Protein AF-A0A2V5VMW5-F1 (afdb_monomer_lite)

Radius of gyration: 21.99 Å; chains: 1; bounding box: 52×42×67 Å

Sequence (278 aa):
MKETPGQSALAIDKSAAALGLDEFSLLSRIQAGEIKVARATSGEMVIPESELERLAGGPVSAQSVEGGAILPDECLGIERRHGGLKQNGELVLPYKVSGCRLSEGEINGYRAASSAIAGQLESIKDFKRQLTRSDQVPESCDFEINTPEIGRWEVRSALLNLNHGEILLCQRGNAFAVIERFDEDSPYAQANGNAQILLQGNDAYQLTAEFKANAGLTLEFMASNLTAKAQKIVWEQFPEHRFGRIVETISERCGQAVANEEMISQKVTHSIGRSIGV

Structure (mmCIF, N/CA/C/O backbone):
data_AF-A0A2V5VMW5-F1
#
_entry.id   AF-A0A2V5VMW5-F1
#
loop_
_atom_site.group_PDB
_atom_site.id
_atom_site.type_symbol
_atom_site.label_atom_id
_atom_site.label_alt_id
_atom_site.label_comp_id
_atom_site.label_asym_id
_atom_site.label_entity_id
_atom_site.label_seq_id
_atom_site.pdbx_PDB_ins_code
_atom_site.Cartn_x
_atom_site.Cartn_y
_atom_site.Cartn_z
_atom_site.occupancy
_atom_site.B_iso_or_equiv
_atom_site.auth_seq_id
_atom_site.auth_comp_id
_atom_site.auth_asym_id
_atom_site.auth_atom_id
_atom_site.pdbx_PDB_model_num
ATOM 1 N N . MET A 1 1 ? -17.039 13.589 -6.649 1.00 37.62 1 MET A N 1
ATOM 2 C CA . MET A 1 1 ? -18.190 13.011 -7.378 1.00 37.62 1 MET A CA 1
ATOM 3 C C . MET A 1 1 ? -18.975 12.159 -6.398 1.00 37.62 1 MET A C 1
ATOM 5 O O . MET A 1 1 ? -18.347 11.392 -5.685 1.00 37.62 1 MET A O 1
ATOM 9 N N . LYS A 1 2 ? -20.294 12.369 -6.289 1.00 35.19 2 LYS A N 1
ATOM 10 C CA . LYS A 1 2 ? -21.196 11.526 -5.486 1.00 35.19 2 LYS A CA 1
ATOM 11 C C . LYS A 1 2 ? -21.386 10.183 -6.197 1.00 35.19 2 LYS A C 1
ATOM 13 O O . LYS A 1 2 ? -21.434 10.174 -7.425 1.00 35.19 2 LYS A O 1
ATOM 18 N N . GLU A 1 3 ? -21.484 9.099 -5.429 1.00 35.59 3 GLU A N 1
ATOM 19 C CA . GLU A 1 3 ? -21.850 7.769 -5.926 1.00 35.59 3 GLU A CA 1
ATOM 20 C C . GLU A 1 3 ? -23.101 7.863 -6.806 1.00 35.59 3 GLU A C 1
ATOM 22 O O . GLU A 1 3 ? -24.108 8.468 -6.427 1.00 35.59 3 GLU A O 1
ATOM 27 N N . THR A 1 4 ? -23.008 7.300 -8.009 1.00 38.66 4 THR A N 1
ATOM 28 C CA . THR A 1 4 ? -24.153 7.164 -8.911 1.00 38.66 4 THR A CA 1
ATOM 29 C C . THR A 1 4 ? -24.727 5.771 -8.654 1.00 38.66 4 THR A C 1
ATOM 31 O O . THR A 1 4 ? -23.959 4.807 -8.687 1.00 38.66 4 THR A O 1
ATOM 34 N N . PRO A 1 5 ? -26.029 5.624 -8.358 1.00 36.25 5 PRO A N 1
ATOM 35 C CA . PRO A 1 5 ? -26.611 4.323 -8.055 1.00 36.25 5 PRO A CA 1
ATOM 36 C C . PRO A 1 5 ? -26.554 3.447 -9.313 1.00 36.25 5 PRO A C 1
ATOM 38 O O . PRO A 1 5 ? -27.253 3.720 -10.285 1.00 36.25 5 PRO A O 1
ATOM 41 N N . GLY A 1 6 ? -25.676 2.440 -9.313 1.00 45.09 6 GLY A N 1
ATOM 42 C CA . GLY A 1 6 ? -25.527 1.480 -10.414 1.00 45.09 6 GLY A CA 1
ATOM 43 C C . GLY A 1 6 ? -24.092 1.115 -10.809 1.00 45.09 6 GLY A C 1
ATOM 44 O O . GLY A 1 6 ? -23.927 0.172 -11.571 1.00 45.09 6 GLY A O 1
ATOM 45 N N . GLN A 1 7 ? -23.062 1.805 -10.305 1.00 55.00 7 GLN A N 1
ATOM 46 C CA . GLN A 1 7 ? -21.669 1.374 -10.486 1.00 55.00 7 GLN A CA 1
ATOM 47 C C . GLN A 1 7 ? -21.189 0.628 -9.242 1.00 55.00 7 GLN A C 1
ATOM 49 O O . GLN A 1 7 ? -20.939 1.232 -8.200 1.00 55.00 7 GLN A O 1
ATOM 54 N N . SER A 1 8 ? -21.081 -0.692 -9.360 1.00 82.62 8 SER A N 1
ATOM 55 C CA . SER A 1 8 ? -20.298 -1.538 -8.461 1.00 82.62 8 SER A CA 1
ATOM 56 C C . SER A 1 8 ? -18.876 -0.982 -8.367 1.00 82.62 8 SER A C 1
ATOM 58 O O . SER A 1 8 ? -18.227 -0.690 -9.372 1.00 82.62 8 SER A O 1
ATOM 60 N N . ALA A 1 9 ? -18.401 -0.785 -7.142 1.00 88.56 9 ALA A N 1
ATOM 61 C CA . ALA A 1 9 ? -17.040 -0.360 -6.857 1.00 88.56 9 ALA A CA 1
ATOM 62 C C . ALA A 1 9 ? -16.469 -1.251 -5.755 1.00 88.56 9 ALA A C 1
ATOM 64 O O . ALA A 1 9 ? -17.186 -1.650 -4.833 1.00 88.56 9 ALA A O 1
ATOM 65 N N . LEU A 1 10 ? -15.183 -1.573 -5.856 1.00 91.12 10 LEU A N 1
ATOM 66 C CA . LEU A 1 10 ? -14.490 -2.433 -4.903 1.00 91.12 10 LEU A CA 1
ATOM 67 C C . LEU A 1 10 ? -13.505 -1.618 -4.073 1.00 91.12 10 LEU A C 1
ATOM 69 O O . LEU A 1 10 ? -12.871 -0.695 -4.576 1.00 91.12 10 LEU A O 1
ATOM 73 N N . ALA A 1 11 ? -13.356 -1.983 -2.801 1.00 92.56 11 ALA A N 1
ATOM 74 C CA . ALA A 1 11 ? -12.292 -1.453 -1.956 1.00 92.56 11 ALA A CA 1
ATOM 75 C C . ALA A 1 11 ? -10.906 -1.825 -2.515 1.00 92.56 11 ALA A C 1
ATOM 77 O O . ALA A 1 11 ? -10.775 -2.743 -3.333 1.00 92.56 11 ALA A O 1
ATOM 78 N N . ILE A 1 12 ? -9.880 -1.084 -2.096 1.00 93.62 12 ILE A N 1
ATOM 79 C CA . ILE A 1 12 ? -8.505 -1.230 -2.601 1.00 93.62 12 ILE A CA 1
ATOM 80 C C . ILE A 1 12 ? -7.960 -2.648 -2.412 1.00 93.62 12 ILE A C 1
ATOM 82 O O . ILE A 1 12 ? -7.388 -3.188 -3.348 1.00 93.62 12 ILE A O 1
ATOM 86 N N . ASP A 1 13 ? -8.191 -3.271 -1.259 1.00 91.38 13 ASP A N 1
ATOM 87 C CA . ASP A 1 13 ? -7.741 -4.637 -0.960 1.00 91.38 13 ASP A CA 1
ATOM 88 C C . ASP A 1 13 ? -8.330 -5.668 -1.930 1.00 91.38 13 ASP A C 1
ATOM 90 O O . ASP A 1 13 ? -7.615 -6.476 -2.520 1.00 91.38 13 ASP A O 1
ATOM 94 N N . LYS A 1 14 ? -9.641 -5.589 -2.169 1.00 92.31 14 LYS A N 1
ATOM 95 C CA . LYS A 1 14 ? -10.338 -6.453 -3.129 1.00 92.31 14 LYS A CA 1
ATOM 96 C C . LYS A 1 14 ? -9.901 -6.181 -4.562 1.00 92.31 14 LYS A C 1
ATOM 98 O O . LYS A 1 14 ? -9.785 -7.113 -5.347 1.00 92.31 14 LYS A O 1
ATOM 103 N N . SER A 1 15 ? -9.671 -4.915 -4.893 1.00 94.06 15 SER A N 1
ATOM 104 C CA . SER A 1 15 ? -9.209 -4.497 -6.216 1.00 94.06 15 SER A CA 1
ATOM 105 C C . SER A 1 15 ? -7.799 -5.011 -6.503 1.00 94.06 15 SER A C 1
ATOM 107 O O . SER A 1 15 ? -7.559 -5.561 -7.571 1.00 94.06 15 SER A O 1
ATOM 109 N N . ALA A 1 16 ? -6.889 -4.879 -5.537 1.00 93.69 16 ALA A N 1
ATOM 110 C CA . ALA A 1 16 ? -5.518 -5.366 -5.623 1.00 93.69 16 ALA A CA 1
ATOM 111 C C . ALA A 1 16 ? -5.498 -6.890 -5.801 1.00 93.69 16 ALA A C 1
ATOM 113 O O . ALA A 1 16 ? -4.929 -7.385 -6.772 1.00 93.69 16 ALA A O 1
ATOM 114 N N . ALA A 1 17 ? -6.240 -7.617 -4.957 1.00 92.62 17 ALA A N 1
ATOM 115 C CA . ALA A 1 17 ? -6.376 -9.067 -5.066 1.00 92.62 17 ALA A CA 1
ATOM 116 C C . ALA A 1 17 ? -6.946 -9.506 -6.425 1.00 92.62 17 ALA A C 1
ATOM 118 O O . ALA A 1 17 ? -6.450 -10.450 -7.032 1.00 92.62 17 ALA A O 1
ATOM 119 N N . ALA A 1 18 ? -7.967 -8.810 -6.929 1.00 92.62 18 ALA A N 1
ATOM 120 C CA . ALA A 1 18 ? -8.601 -9.165 -8.193 1.00 92.62 18 ALA A CA 1
ATOM 121 C C . ALA A 1 18 ? -7.732 -8.848 -9.425 1.00 92.62 18 ALA A C 1
ATOM 123 O O . ALA A 1 18 ? -7.897 -9.479 -10.465 1.00 92.62 18 ALA A O 1
ATOM 124 N N . LEU A 1 19 ? -6.797 -7.901 -9.304 1.00 93.62 19 LEU A N 1
ATOM 125 C CA . LEU A 1 19 ? -5.804 -7.583 -10.331 1.00 93.62 19 LEU A CA 1
ATOM 126 C C . LEU A 1 19 ? -4.521 -8.418 -10.209 1.00 93.62 19 LEU A C 1
ATOM 128 O O . LEU A 1 19 ? -3.706 -8.388 -11.128 1.00 93.62 19 LEU A O 1
ATOM 132 N N . GLY A 1 20 ? -4.341 -9.153 -9.105 1.00 93.12 20 GLY A N 1
ATOM 133 C CA . GLY A 1 20 ? -3.082 -9.824 -8.773 1.00 93.12 20 GLY A CA 1
ATOM 134 C C . GLY A 1 20 ? -1.937 -8.835 -8.527 1.00 93.12 20 GLY A C 1
ATOM 135 O O . GLY A 1 20 ? -0.800 -9.108 -8.891 1.00 93.12 20 GLY A O 1
ATOM 136 N N . LEU A 1 21 ? -2.251 -7.672 -7.951 1.00 94.12 21 LEU A N 1
ATOM 137 C CA . LEU A 1 21 ? -1.292 -6.629 -7.591 1.00 94.12 21 LEU A CA 1
ATOM 138 C C . LEU A 1 21 ? -1.189 -6.486 -6.073 1.00 94.12 21 LEU A C 1
ATOM 140 O O . LEU A 1 21 ? -2.117 -6.820 -5.336 1.00 94.12 21 LEU A O 1
ATOM 144 N N . ASP A 1 22 ? -0.082 -5.913 -5.606 1.00 94.44 22 ASP A N 1
ATOM 145 C CA . ASP A 1 22 ? 0.013 -5.435 -4.229 1.00 94.44 22 ASP A CA 1
ATOM 146 C C . ASP A 1 22 ? -0.751 -4.106 -4.057 1.00 94.44 22 ASP A C 1
ATOM 148 O O . ASP A 1 22 ? -0.837 -3.283 -4.977 1.00 94.44 22 ASP A O 1
ATOM 152 N N . GLU A 1 23 ? -1.310 -3.864 -2.868 1.00 94.75 23 GLU A N 1
ATOM 153 C CA . GLU A 1 23 ? -2.008 -2.608 -2.568 1.00 94.75 23 GLU A CA 1
ATOM 154 C C . GLU A 1 23 ? -1.092 -1.389 -2.726 1.00 94.75 23 GLU A C 1
ATOM 156 O O . GLU A 1 23 ? -1.564 -0.325 -3.137 1.00 94.75 23 GLU A O 1
ATOM 161 N N . PHE A 1 24 ? 0.209 -1.540 -2.448 1.00 96.00 24 PHE A N 1
ATOM 162 C CA . PHE A 1 24 ? 1.204 -0.497 -2.682 1.00 96.00 24 PHE A CA 1
ATOM 163 C C . PHE A 1 24 ? 1.238 -0.084 -4.159 1.00 96.00 24 PHE A C 1
ATOM 165 O O . PHE A 1 24 ? 1.123 1.101 -4.474 1.00 96.00 24 PHE A O 1
ATOM 172 N N . SER A 1 25 ? 1.333 -1.060 -5.065 1.00 95.75 25 SER A N 1
ATOM 173 C CA . SER A 1 25 ? 1.367 -0.864 -6.519 1.00 95.75 25 SER A CA 1
ATOM 174 C C . SER A 1 25 ? 0.104 -0.203 -7.048 1.00 95.75 25 SER A C 1
ATOM 176 O O . SER A 1 25 ? 0.150 0.641 -7.946 1.00 95.75 25 SER A O 1
ATOM 178 N N . LEU A 1 26 ? -1.043 -0.597 -6.501 1.00 95.56 26 LEU A N 1
ATOM 179 C CA . LEU A 1 26 ? -2.322 -0.034 -6.896 1.00 95.56 26 LEU A CA 1
ATOM 180 C C . LEU A 1 26 ? -2.435 1.428 -6.442 1.00 95.56 26 LEU A C 1
ATOM 182 O O . LEU A 1 26 ? -2.829 2.301 -7.216 1.00 95.56 26 LEU A O 1
ATOM 186 N N . LEU A 1 27 ? -2.049 1.716 -5.198 1.00 95.19 27 LEU A N 1
ATOM 187 C CA . LEU A 1 27 ? -2.137 3.056 -4.622 1.00 95.19 27 LEU A CA 1
ATOM 188 C C . LEU A 1 27 ? -1.106 4.033 -5.187 1.00 95.19 27 LEU A C 1
ATOM 190 O O . LEU A 1 27 ? -1.444 5.205 -5.355 1.00 95.19 27 LEU A O 1
ATOM 194 N N . SER A 1 28 ? 0.097 3.577 -5.539 1.00 95.38 28 SER A N 1
ATOM 195 C CA . SER A 1 28 ? 1.097 4.420 -6.206 1.00 95.38 28 SER A CA 1
ATOM 196 C C . SER A 1 28 ? 0.584 4.930 -7.560 1.00 95.38 28 SER A C 1
ATOM 198 O O . SER A 1 28 ? 0.676 6.122 -7.853 1.00 95.38 28 SER A O 1
ATOM 200 N N . ARG A 1 29 ? -0.081 4.069 -8.340 1.00 95.19 29 ARG A N 1
ATOM 201 C CA . ARG A 1 29 ? -0.716 4.429 -9.622 1.00 95.19 29 ARG A CA 1
ATOM 202 C C . ARG A 1 29 ? -1.915 5.355 -9.454 1.00 95.19 29 ARG A C 1
ATOM 204 O O . ARG A 1 29 ? -2.122 6.262 -10.260 1.00 95.19 29 ARG A O 1
ATOM 211 N N . ILE A 1 30 ? -2.690 5.183 -8.383 1.00 95.06 30 ILE A N 1
ATOM 212 C CA . ILE A 1 30 ? -3.766 6.121 -8.026 1.00 95.06 30 ILE A CA 1
ATOM 213 C C . ILE A 1 30 ? -3.187 7.510 -7.728 1.00 95.06 30 ILE A C 1
ATOM 215 O O . ILE A 1 30 ? -3.719 8.509 -8.212 1.00 95.06 30 ILE A O 1
ATOM 219 N N . GLN A 1 31 ? -2.087 7.593 -6.972 1.00 92.38 31 GLN A N 1
ATOM 220 C CA . GLN A 1 31 ? -1.417 8.865 -6.677 1.00 92.38 31 GLN A CA 1
ATOM 221 C C . GLN A 1 31 ? -0.820 9.521 -7.924 1.00 92.38 31 GLN A C 1
ATOM 223 O O . GLN A 1 31 ? -0.893 10.742 -8.056 1.00 92.38 31 GLN A O 1
ATOM 228 N N . ALA A 1 32 ? -0.288 8.721 -8.850 1.00 91.00 32 ALA A N 1
ATOM 229 C CA . ALA A 1 32 ? 0.193 9.187 -10.149 1.00 91.00 32 ALA A CA 1
ATOM 230 C C . ALA A 1 32 ? -0.943 9.641 -11.093 1.00 91.00 32 ALA A C 1
ATOM 232 O O . ALA A 1 32 ? -0.683 10.250 -12.130 1.00 91.00 32 ALA A O 1
ATOM 233 N N . GLY A 1 33 ? -2.209 9.386 -10.737 1.00 92.50 33 GLY A N 1
ATOM 234 C CA . GLY A 1 33 ? -3.378 9.749 -11.540 1.00 92.50 33 GLY A CA 1
ATOM 235 C C . GLY A 1 33 ? -3.671 8.786 -12.695 1.00 92.50 33 GLY A C 1
ATOM 236 O O . GLY A 1 33 ? -4.473 9.112 -13.568 1.00 92.50 33 GLY A O 1
ATOM 237 N N . GLU A 1 34 ? -3.052 7.603 -12.701 1.00 93.00 34 GLU A N 1
ATOM 238 C CA . GLU A 1 34 ? -3.214 6.581 -13.746 1.00 93.00 34 GLU A CA 1
ATOM 239 C C . GLU A 1 34 ? -4.523 5.792 -13.608 1.00 93.00 34 GLU A C 1
ATOM 241 O O . GLU A 1 34 ? -5.029 5.229 -14.583 1.00 93.00 34 GLU A O 1
ATOM 246 N N . ILE A 1 35 ? -5.073 5.746 -12.392 1.00 94.38 35 ILE A N 1
ATOM 247 C CA . ILE A 1 35 ? -6.261 4.963 -12.051 1.00 94.38 35 ILE A CA 1
ATOM 248 C C . ILE A 1 35 ? -7.342 5.881 -11.498 1.00 94.38 35 ILE A C 1
ATOM 250 O O . ILE A 1 35 ? -7.129 6.642 -10.549 1.00 94.38 35 ILE A O 1
ATOM 254 N N . LYS A 1 36 ? -8.541 5.784 -12.076 1.00 92.75 36 LYS A N 1
ATOM 255 C CA . LYS A 1 36 ? -9.709 6.523 -11.593 1.00 92.75 36 LYS A CA 1
ATOM 256 C C . LYS A 1 36 ? -10.271 5.870 -10.339 1.00 92.75 36 LYS A C 1
ATOM 258 O O . LYS A 1 36 ? -10.634 4.698 -10.341 1.00 92.75 36 LYS A O 1
ATOM 263 N N . VAL A 1 37 ? -10.434 6.670 -9.291 1.00 93.19 37 VAL A N 1
ATOM 264 C CA . VAL A 1 37 ? -10.994 6.218 -8.014 1.00 93.19 37 VAL A CA 1
ATOM 265 C C . VAL A 1 37 ? -12.153 7.088 -7.564 1.00 93.19 37 VAL A C 1
ATOM 267 O O . VAL A 1 37 ? -12.266 8.263 -7.923 1.00 93.19 37 VAL A O 1
ATOM 270 N N . ALA A 1 38 ? -13.004 6.506 -6.730 1.00 91.19 38 ALA A N 1
ATOM 271 C CA . ALA A 1 38 ? -13.991 7.219 -5.943 1.00 91.19 38 ALA A CA 1
ATOM 272 C C . ALA A 1 38 ? -13.671 7.069 -4.449 1.00 91.19 38 ALA A C 1
ATOM 274 O O . ALA A 1 38 ? -12.819 6.280 -4.038 1.00 91.19 38 ALA A O 1
ATOM 275 N N . ARG A 1 39 ? -14.359 7.859 -3.626 1.00 88.50 39 ARG A N 1
ATOM 276 C CA . ARG A 1 39 ? -14.363 7.680 -2.175 1.00 88.50 39 ARG A CA 1
ATOM 277 C C . ARG A 1 39 ? -15.758 7.277 -1.745 1.00 88.50 39 ARG A C 1
ATOM 279 O O . ARG A 1 39 ? -16.718 7.966 -2.096 1.00 88.50 39 ARG A O 1
ATOM 286 N N . ALA A 1 40 ? -15.835 6.198 -0.979 1.00 85.81 40 ALA A N 1
ATOM 287 C CA . ALA A 1 40 ? -17.038 5.831 -0.257 1.00 85.81 40 ALA A CA 1
ATOM 288 C C . ALA A 1 40 ? -17.384 6.920 0.773 1.00 85.81 40 ALA A C 1
ATOM 290 O O . ALA A 1 40 ? -16.561 7.773 1.122 1.00 85.81 40 ALA A O 1
ATOM 291 N N . THR A 1 41 ? -18.600 6.871 1.309 1.00 79.69 41 THR A N 1
ATOM 292 C CA . THR A 1 41 ? -19.062 7.788 2.368 1.00 79.69 41 THR A CA 1
ATOM 293 C C . THR A 1 41 ? -18.197 7.739 3.630 1.00 79.69 41 THR A C 1
ATOM 295 O O . THR A 1 41 ? -18.061 8.753 4.310 1.00 79.69 41 THR A O 1
ATOM 298 N N . SER A 1 42 ? -17.558 6.601 3.907 1.00 76.62 42 SER A N 1
ATOM 299 C CA . SER A 1 42 ? -16.582 6.426 4.988 1.00 76.62 42 SER A CA 1
ATOM 300 C C . SER A 1 42 ? -15.228 7.098 4.736 1.00 76.62 42 SER A C 1
ATOM 302 O O . SER A 1 42 ? -14.397 7.153 5.637 1.00 76.62 42 SER A O 1
ATOM 304 N N . GLY A 1 43 ? -14.972 7.575 3.515 1.00 83.69 43 GLY A N 1
ATOM 305 C CA . GLY A 1 43 ? -13.672 8.078 3.070 1.00 83.69 43 GLY A CA 1
ATOM 306 C C . GLY A 1 43 ? -12.742 7.005 2.493 1.00 83.69 43 GLY A C 1
ATOM 307 O O . GLY A 1 43 ? -11.723 7.371 1.896 1.00 83.69 43 GLY A O 1
ATOM 308 N N . GLU A 1 44 ? -13.099 5.721 2.627 1.00 89.44 44 GLU A N 1
ATOM 309 C CA . GLU A 1 44 ? -12.380 4.585 2.035 1.00 89.44 44 GLU A CA 1
ATOM 310 C C . GLU A 1 44 ? -12.343 4.735 0.512 1.00 89.44 44 GLU A C 1
ATOM 312 O O . GLU A 1 44 ? -13.343 5.101 -0.116 1.00 89.44 44 GLU A O 1
ATOM 317 N N . MET A 1 45 ? -11.182 4.491 -0.091 1.00 91.56 45 MET A N 1
ATOM 318 C CA . MET A 1 45 ? -11.061 4.524 -1.542 1.00 91.56 45 MET A CA 1
ATOM 319 C C . MET A 1 45 ? -11.626 3.263 -2.168 1.00 91.56 45 MET A C 1
ATOM 321 O O . MET A 1 45 ? -11.402 2.148 -1.694 1.00 91.56 45 MET A O 1
ATOM 325 N N . VAL A 1 46 ? -12.333 3.469 -3.271 1.00 94.12 46 VAL A N 1
ATOM 326 C CA . VAL A 1 46 ? -12.925 2.397 -4.057 1.00 94.12 46 VAL A CA 1
ATOM 327 C C . VAL A 1 46 ? -12.637 2.616 -5.535 1.00 94.12 46 VAL A C 1
ATOM 329 O O . VAL A 1 46 ? -12.589 3.755 -6.013 1.00 94.12 46 VAL A O 1
ATOM 332 N N . ILE A 1 47 ? -12.451 1.523 -6.263 1.00 94.38 47 ILE A N 1
ATOM 333 C CA . ILE A 1 47 ? -12.230 1.526 -7.706 1.00 94.38 47 ILE A CA 1
ATOM 334 C C . ILE A 1 47 ? -13.517 1.050 -8.382 1.00 94.38 47 ILE A C 1
ATOM 336 O O . ILE A 1 47 ? -14.017 -0.022 -8.029 1.00 94.38 47 ILE A O 1
ATOM 340 N N . PRO A 1 48 ? -14.089 1.830 -9.318 1.00 93.19 48 PRO A N 1
ATOM 341 C CA . PRO A 1 48 ? -15.232 1.382 -10.106 1.00 93.19 48 PRO A CA 1
ATOM 342 C C . PRO A 1 48 ? -14.902 0.099 -10.875 1.00 93.19 48 PRO A C 1
ATOM 344 O O . PRO A 1 48 ? -13.822 -0.009 -11.451 1.00 93.19 48 PRO A O 1
ATOM 347 N N . GLU A 1 49 ? -15.842 -0.840 -10.952 1.00 91.50 49 GLU A N 1
ATOM 348 C CA . GLU A 1 49 ? -15.637 -2.126 -11.635 1.00 91.50 49 GLU A CA 1
ATOM 349 C C . GLU A 1 49 ? -15.214 -1.941 -13.097 1.00 91.50 49 GLU A C 1
ATOM 351 O O . GLU A 1 49 ? -14.253 -2.559 -13.532 1.00 91.50 49 GLU A O 1
ATOM 356 N N . SER A 1 50 ? -15.801 -0.980 -13.817 1.00 91.44 50 SER A N 1
ATOM 357 C CA . SER A 1 50 ? -15.395 -0.660 -15.194 1.00 91.44 50 SER A CA 1
ATOM 358 C C . SER A 1 50 ? -13.923 -0.246 -15.327 1.00 91.44 50 SER A C 1
ATOM 360 O O . SER A 1 50 ? -13.310 -0.437 -16.372 1.00 91.44 50 SER A O 1
ATOM 362 N N . GLU A 1 51 ? -13.360 0.383 -14.290 1.00 94.69 51 GLU A N 1
ATOM 363 C CA . GLU A 1 51 ? -11.939 0.738 -14.270 1.00 94.69 51 GLU A CA 1
ATOM 364 C C . GLU A 1 51 ? -11.077 -0.495 -13.967 1.00 94.69 51 GLU A C 1
ATOM 366 O O . GLU A 1 51 ? -10.017 -0.648 -14.565 1.00 94.69 51 GLU A O 1
ATOM 371 N N . LEU A 1 52 ? -11.546 -1.411 -13.114 1.00 93.19 52 LEU A N 1
ATOM 372 C CA . LEU A 1 52 ? -10.872 -2.691 -12.873 1.00 93.19 52 LEU A CA 1
ATOM 373 C C . LEU A 1 52 ? -10.859 -3.573 -14.118 1.00 93.19 52 LEU A C 1
ATOM 375 O O . LEU A 1 52 ? -9.814 -4.112 -14.462 1.00 93.19 52 LEU A O 1
ATOM 379 N N . GLU A 1 53 ? -11.980 -3.665 -14.830 1.00 93.50 53 GLU A N 1
ATOM 380 C CA . GLU A 1 53 ? -12.072 -4.418 -16.082 1.00 93.50 53 GLU A CA 1
ATOM 381 C C . GLU A 1 53 ? -11.136 -3.853 -17.151 1.00 93.50 53 GLU A C 1
ATOM 383 O O . GLU A 1 53 ? -10.482 -4.602 -17.878 1.00 93.50 53 GLU A O 1
ATOM 388 N N . ARG A 1 54 ? -11.011 -2.520 -17.211 1.00 94.94 54 ARG A N 1
ATOM 389 C CA . ARG A 1 54 ? -10.041 -1.850 -18.081 1.00 94.94 54 ARG A CA 1
ATOM 390 C C . ARG A 1 54 ? -8.606 -2.249 -17.734 1.00 94.94 54 ARG A C 1
ATOM 392 O O . ARG A 1 54 ? -7.812 -2.452 -18.645 1.00 94.94 54 ARG A O 1
ATOM 399 N N . LEU A 1 55 ? -8.270 -2.319 -16.445 1.00 94.25 55 LEU A N 1
ATOM 400 C CA . LEU A 1 55 ? -6.926 -2.670 -15.977 1.00 94.25 55 LEU A CA 1
ATOM 401 C C . LEU A 1 55 ? -6.615 -4.161 -16.163 1.00 94.25 55 LEU A C 1
ATOM 403 O O . LEU A 1 55 ? -5.482 -4.491 -16.488 1.00 94.25 55 LEU A O 1
ATOM 407 N N . ALA A 1 56 ? -7.600 -5.044 -15.994 1.00 93.06 56 ALA A N 1
ATOM 408 C CA . ALA A 1 56 ? -7.454 -6.492 -16.160 1.00 93.06 56 ALA A CA 1
ATOM 409 C C . ALA A 1 56 ? -7.600 -6.974 -17.615 1.00 93.06 56 ALA A C 1
ATOM 411 O O . ALA A 1 56 ? -7.410 -8.153 -17.895 1.00 93.06 56 ALA A O 1
ATOM 412 N N . GLY A 1 57 ? -8.004 -6.098 -18.542 1.00 91.19 57 GLY A N 1
ATOM 413 C CA . GLY A 1 57 ? -8.276 -6.471 -19.934 1.00 91.19 57 GLY A CA 1
ATOM 414 C C . GLY A 1 57 ? -9.522 -7.350 -20.125 1.00 91.19 57 GLY A C 1
ATOM 415 O O . GLY A 1 57 ? -9.677 -7.965 -21.181 1.00 91.19 57 GLY A O 1
ATOM 416 N N . GLY A 1 58 ? -10.418 -7.420 -19.137 1.00 89.38 58 GLY A N 1
ATOM 417 C CA . GLY A 1 58 ? -11.605 -8.276 -19.168 1.00 89.38 58 GLY A CA 1
ATOM 418 C C . GLY A 1 58 ? -12.418 -8.253 -17.867 1.00 89.38 58 GLY A C 1
ATOM 419 O O . GLY A 1 58 ? -12.063 -7.528 -16.940 1.00 89.38 58 GLY A O 1
ATOM 420 N N . PRO A 1 59 ? -13.515 -9.032 -17.784 1.00 85.38 59 PRO A N 1
ATOM 421 C CA . PRO A 1 59 ? -14.368 -9.097 -16.598 1.00 85.38 59 PRO A CA 1
ATOM 422 C C . PRO A 1 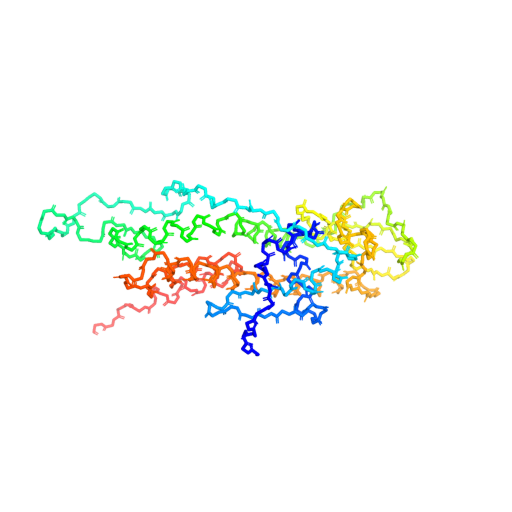59 ? -13.594 -9.586 -15.374 1.00 85.38 59 PRO A C 1
ATOM 424 O O . PRO A 1 59 ? -12.907 -10.608 -15.434 1.00 85.38 59 PRO A O 1
ATOM 427 N N . VAL A 1 60 ? -13.755 -8.896 -14.247 1.00 80.25 60 VAL A N 1
ATOM 428 C CA . VAL A 1 60 ? -13.039 -9.209 -13.007 1.00 80.25 60 VAL A CA 1
ATOM 429 C C . VAL A 1 60 ? -14.004 -9.825 -12.001 1.00 80.25 60 VAL A C 1
ATOM 431 O O . VAL A 1 60 ? -14.980 -9.204 -11.597 1.00 80.25 60 VAL A O 1
ATOM 434 N N . SER A 1 61 ? -13.733 -11.053 -11.556 1.00 67.94 61 SER A N 1
ATOM 435 C CA . SER A 1 61 ? -14.488 -11.653 -10.451 1.00 67.94 61 SER A CA 1
ATOM 436 C C . SER A 1 61 ? -13.862 -11.260 -9.119 1.00 67.94 61 SER A C 1
ATOM 438 O O . SER A 1 61 ? -12.777 -11.723 -8.772 1.00 67.94 61 SER A O 1
ATOM 440 N N . ALA A 1 62 ? -14.558 -10.427 -8.348 1.00 61.34 62 ALA A N 1
ATOM 441 C CA . ALA A 1 62 ? -14.157 -10.133 -6.980 1.00 61.34 62 ALA A CA 1
ATOM 442 C C . ALA A 1 62 ? -14.273 -11.403 -6.122 1.00 61.34 62 ALA A C 1
ATOM 444 O O . ALA A 1 62 ? -15.374 -11.919 -5.914 1.00 61.34 62 ALA A O 1
ATOM 445 N N . GLN A 1 63 ? -13.158 -11.899 -5.585 1.00 55.97 63 GLN A N 1
ATOM 446 C CA . GLN A 1 63 ? -13.222 -12.933 -4.557 1.00 55.97 63 GLN A CA 1
ATOM 447 C C . GLN A 1 63 ? -13.784 -12.331 -3.262 1.00 55.97 63 GLN A C 1
ATOM 449 O O . GLN A 1 63 ? -13.391 -11.244 -2.824 1.00 55.97 63 GLN A O 1
ATOM 454 N N . SER A 1 64 ? -14.729 -13.034 -2.635 1.00 46.53 64 SER A N 1
ATOM 455 C CA . SER A 1 64 ? -15.211 -12.673 -1.307 1.00 46.53 64 SER A CA 1
ATOM 456 C C . SER A 1 64 ? -14.124 -12.994 -0.287 1.00 46.53 64 SER A C 1
ATOM 458 O O . SER A 1 64 ? -13.988 -14.136 0.144 1.00 46.53 64 SER A O 1
ATOM 460 N N . VAL A 1 65 ? -13.348 -11.990 0.109 1.00 49.31 65 VAL A N 1
ATOM 461 C CA . VAL A 1 65 ? -12.519 -12.107 1.309 1.00 49.31 65 VAL A CA 1
ATOM 462 C C . VAL A 1 65 ? -13.478 -12.135 2.500 1.00 49.31 65 VAL A C 1
ATOM 464 O O . VAL A 1 65 ? -14.146 -11.135 2.784 1.00 49.31 65 VAL A O 1
ATOM 467 N N . GLU A 1 66 ? -13.624 -13.305 3.127 1.00 46.22 66 GLU A N 1
ATOM 468 C CA . GLU A 1 66 ? -14.374 -13.451 4.375 1.00 46.22 66 GLU A CA 1
ATOM 469 C C . GLU A 1 66 ? -13.811 -12.492 5.429 1.00 46.22 66 GLU A C 1
ATOM 471 O O . GLU A 1 66 ? -12.606 -12.231 5.479 1.00 46.22 66 GLU A O 1
ATOM 476 N N . GLY A 1 67 ? -14.694 -11.938 6.264 1.00 52.47 67 GLY A N 1
ATOM 477 C CA . GLY A 1 67 ? -14.293 -11.065 7.361 1.00 52.47 67 GLY A CA 1
ATOM 478 C C . GLY A 1 67 ? -13.265 -11.775 8.236 1.00 52.47 67 GLY A C 1
ATOM 479 O O . GLY A 1 67 ? -13.572 -12.805 8.834 1.00 52.47 67 GLY A O 1
ATOM 480 N N . GLY A 1 68 ? -12.043 -11.239 8.268 1.00 61.47 68 GLY A N 1
ATOM 481 C CA . GLY A 1 68 ? -10.932 -11.842 8.994 1.00 61.47 68 GLY A CA 1
ATOM 482 C C . GLY A 1 68 ? -11.280 -12.092 10.461 1.00 61.47 68 GLY A C 1
ATOM 483 O O . GLY A 1 68 ? -12.001 -11.311 11.088 1.00 61.47 68 GLY A O 1
ATOM 484 N N . ALA A 1 69 ? -10.760 -13.192 11.007 1.00 79.56 69 ALA A N 1
ATOM 485 C CA . ALA A 1 69 ? -10.927 -13.518 12.415 1.00 79.56 69 ALA A CA 1
ATOM 486 C C . ALA A 1 69 ? -10.452 -12.354 13.302 1.00 79.56 69 ALA A C 1
ATOM 488 O O . ALA A 1 69 ? -9.422 -11.730 13.036 1.00 79.56 69 ALA A O 1
ATOM 489 N N . ILE A 1 70 ? -11.199 -12.075 14.374 1.00 85.69 70 ILE A N 1
ATOM 490 C CA . ILE A 1 70 ? -10.785 -11.087 15.374 1.00 85.69 70 ILE A CA 1
ATOM 491 C C . ILE A 1 70 ? -9.482 -11.576 16.012 1.00 85.69 70 ILE A C 1
ATOM 493 O O . ILE A 1 70 ? -9.414 -12.695 16.523 1.00 85.69 70 ILE A O 1
ATOM 497 N N . LEU A 1 71 ? -8.452 -10.733 15.975 1.00 87.69 71 LEU A N 1
ATOM 498 C CA . LEU A 1 71 ? -7.143 -11.058 16.523 1.00 87.69 71 LEU A CA 1
ATOM 499 C C . LEU A 1 71 ? -7.151 -11.020 18.062 1.00 87.69 71 LEU A C 1
ATOM 501 O O . LEU A 1 71 ? -7.937 -10.273 18.655 1.00 87.69 71 LEU A O 1
ATOM 505 N N . PRO A 1 72 ? -6.254 -11.779 18.721 1.00 89.62 72 PRO A N 1
ATOM 506 C CA . PRO A 1 72 ? -6.066 -11.709 20.169 1.00 89.62 72 PRO A CA 1
ATOM 507 C C . PRO A 1 72 ? -5.715 -10.297 20.661 1.00 89.62 72 PRO A C 1
ATOM 509 O O . PRO A 1 72 ? -5.074 -9.518 19.948 1.00 89.62 72 PRO A O 1
ATOM 512 N N . ASP A 1 73 ? -6.090 -9.989 21.908 1.00 89.94 73 ASP A N 1
ATOM 513 C CA . ASP A 1 73 ? -5.881 -8.678 22.544 1.00 89.94 73 ASP A CA 1
ATOM 514 C C . ASP A 1 73 ? -4.396 -8.252 22.497 1.00 89.94 73 ASP A C 1
ATOM 516 O O . ASP A 1 73 ? -4.085 -7.084 22.246 1.00 89.94 73 ASP A O 1
ATOM 520 N N . GLU A 1 74 ? -3.471 -9.205 22.644 1.00 87.75 74 GLU A N 1
ATOM 521 C CA . GLU A 1 74 ? -2.024 -8.980 22.624 1.00 87.75 74 GLU A CA 1
ATOM 522 C C . GLU A 1 74 ? -1.532 -8.475 21.258 1.00 87.75 74 GLU A C 1
ATOM 524 O O . GLU A 1 74 ? -0.756 -7.521 21.191 1.00 87.75 74 GLU A O 1
ATOM 529 N N . CYS A 1 75 ? -2.032 -9.049 20.158 1.00 86.31 75 CYS A N 1
ATOM 530 C CA . CYS A 1 75 ? -1.703 -8.621 18.790 1.00 86.31 75 CYS A CA 1
ATOM 531 C C . CYS A 1 75 ? -2.230 -7.208 18.483 1.00 86.31 75 CYS A C 1
ATOM 533 O O . CYS A 1 75 ? -1.723 -6.492 17.612 1.00 86.31 75 CYS A O 1
ATOM 535 N N . LEU A 1 76 ? -3.265 -6.790 19.210 1.00 88.31 76 LEU A N 1
ATOM 536 C CA . LEU A 1 76 ? -3.917 -5.500 19.040 1.00 88.31 76 LEU A CA 1
ATOM 537 C C . LEU A 1 76 ? -3.407 -4.430 20.015 1.00 88.31 76 LEU A C 1
ATOM 539 O O . LEU A 1 76 ? -3.848 -3.282 19.907 1.00 88.31 76 LEU A O 1
ATOM 543 N N . GLY A 1 77 ? -2.471 -4.768 20.910 1.00 87.31 77 GLY A N 1
ATOM 544 C CA . GLY A 1 77 ? -1.924 -3.847 21.910 1.00 87.31 77 GLY A CA 1
ATOM 545 C C . GLY A 1 77 ? -2.934 -3.466 22.996 1.00 87.31 77 GLY A C 1
ATOM 546 O O . GLY A 1 77 ? -2.910 -2.339 23.491 1.00 87.31 77 GLY A O 1
ATOM 547 N N . ILE A 1 78 ? -3.858 -4.374 23.320 1.00 90.81 78 ILE A N 1
ATOM 548 C CA . ILE A 1 78 ? -4.918 -4.162 24.306 1.00 90.81 78 ILE A CA 1
ATOM 549 C C . ILE A 1 78 ? -4.446 -4.648 25.678 1.00 90.81 78 ILE A C 1
ATOM 551 O O . ILE A 1 78 ? -4.174 -5.826 25.887 1.00 90.81 78 ILE A O 1
ATOM 555 N N . GLU A 1 79 ? -4.415 -3.739 26.649 1.00 90.25 79 GLU A N 1
ATOM 556 C CA . GLU A 1 79 ? -4.114 -4.042 28.047 1.00 90.25 79 GLU A CA 1
ATOM 557 C C . GLU A 1 79 ? -5.409 -4.114 28.870 1.00 90.25 79 GLU A C 1
ATOM 559 O O . GLU A 1 79 ? -6.174 -3.144 28.930 1.00 90.25 79 GLU A O 1
ATOM 564 N N . ARG A 1 80 ? -5.635 -5.237 29.567 1.00 86.50 80 ARG A N 1
ATOM 565 C CA . ARG A 1 80 ? -6.734 -5.380 30.537 1.00 86.50 80 ARG A CA 1
ATOM 566 C C . ARG A 1 80 ? -6.303 -4.921 31.923 1.00 86.50 80 ARG A C 1
ATOM 568 O O . ARG A 1 80 ? -5.331 -5.427 32.490 1.00 86.50 80 ARG A O 1
ATOM 575 N N . ARG A 1 81 ? -7.052 -3.992 32.517 1.00 79.94 81 ARG A N 1
ATOM 576 C CA . ARG A 1 81 ? -6.786 -3.536 33.885 1.00 79.94 81 ARG A CA 1
ATOM 577 C C . ARG A 1 81 ? -7.439 -4.450 34.910 1.00 79.94 81 ARG A C 1
ATOM 579 O O . ARG A 1 81 ? -8.631 -4.734 34.855 1.00 79.94 81 ARG A O 1
ATOM 586 N N . HIS A 1 82 ? -6.651 -4.811 35.913 1.00 65.94 82 HIS A N 1
ATOM 587 C CA . HIS A 1 82 ? -7.105 -5.531 37.092 1.00 65.94 82 HIS A CA 1
ATOM 588 C C . HIS A 1 82 ? -7.126 -4.532 38.262 1.00 65.94 82 HIS A C 1
ATOM 590 O O . HIS A 1 82 ? -6.096 -4.255 38.870 1.00 65.94 82 HIS A O 1
ATOM 596 N N . GLY A 1 83 ? -8.287 -3.913 38.518 1.00 65.19 83 GLY A N 1
ATOM 597 C CA . GLY A 1 83 ? -8.490 -2.913 39.583 1.00 65.19 83 GLY A CA 1
ATOM 598 C C . GLY A 1 83 ? -8.786 -1.488 39.083 1.00 65.19 83 GLY A C 1
ATOM 599 O O . GLY A 1 83 ? -8.336 -1.080 38.013 1.00 65.19 83 GLY A O 1
ATOM 600 N N . GLY A 1 84 ? -9.597 -0.730 39.838 1.00 68.12 84 GLY A N 1
ATOM 601 C CA . GLY A 1 84 ? -10.080 0.601 39.439 1.00 68.12 84 GLY A CA 1
ATOM 602 C C . GLY A 1 84 ? -11.498 0.933 39.919 1.00 68.12 84 GLY A C 1
ATOM 603 O O . GLY A 1 84 ? -12.122 0.148 40.633 1.00 68.12 84 GLY A O 1
ATOM 604 N N . LEU A 1 85 ? -11.985 2.116 39.524 1.00 70.56 85 LEU A N 1
ATOM 605 C CA . LEU A 1 85 ? -13.347 2.586 39.795 1.00 70.56 85 LEU A CA 1
ATOM 606 C C . LEU A 1 85 ? -14.364 1.598 39.225 1.00 70.56 85 LEU A C 1
ATOM 608 O O . LEU A 1 85 ? -14.300 1.252 38.045 1.00 70.56 85 LEU A O 1
ATOM 612 N N . LYS A 1 86 ? -15.297 1.164 40.072 1.00 76.44 86 LYS A N 1
ATOM 613 C CA . LYS A 1 86 ? -16.407 0.305 39.676 1.00 76.44 86 LYS A CA 1
ATOM 614 C C . LYS A 1 86 ? -17.704 1.101 39.670 1.00 76.44 86 LYS A C 1
ATOM 616 O O . LYS A 1 86 ? -17.972 1.828 40.624 1.00 76.44 86 LYS A O 1
ATOM 621 N N . GLN A 1 87 ? -18.513 0.929 38.635 1.00 71.62 87 GLN A N 1
ATOM 622 C CA . GLN A 1 87 ? -19.881 1.428 38.572 1.00 71.62 87 GLN A CA 1
ATOM 623 C C . GLN A 1 87 ? -20.797 0.216 38.416 1.00 71.62 87 GLN A C 1
ATOM 625 O O . GLN A 1 87 ? -20.574 -0.617 37.547 1.00 71.62 87 GLN A O 1
ATOM 630 N N . ASN A 1 88 ? -21.774 0.064 39.314 1.00 77.44 88 ASN A N 1
ATOM 631 C CA . ASN A 1 88 ? -22.652 -1.114 39.376 1.00 77.44 88 ASN A CA 1
ATOM 632 C C . ASN A 1 88 ? -21.906 -2.465 39.483 1.00 77.44 88 ASN A C 1
ATOM 634 O O . ASN A 1 88 ? -22.399 -3.490 39.032 1.00 77.44 88 ASN A O 1
ATOM 638 N N . GLY A 1 89 ? -20.715 -2.477 40.092 1.00 67.56 89 GLY A N 1
ATOM 639 C CA . GLY A 1 89 ? -19.897 -3.688 40.252 1.00 67.56 89 GLY A CA 1
ATOM 640 C C . GLY A 1 89 ? -18.968 -4.001 39.072 1.00 67.56 89 GLY A C 1
ATOM 641 O O . GLY A 1 89 ? -18.028 -4.778 39.251 1.00 67.56 89 GLY A O 1
ATOM 642 N N . GLU A 1 90 ? -19.144 -3.335 37.930 1.00 72.06 90 GLU A N 1
ATOM 643 C CA . GLU A 1 90 ? -18.294 -3.462 36.742 1.00 72.06 90 GLU A CA 1
ATOM 644 C C . GLU A 1 90 ? -17.204 -2.393 36.713 1.00 72.06 90 GLU A C 1
ATOM 646 O O . GLU A 1 90 ? -17.394 -1.275 37.193 1.00 72.06 90 GLU A O 1
ATOM 651 N N . LEU A 1 91 ? -16.033 -2.732 36.168 1.00 72.19 91 LEU A N 1
ATOM 652 C CA . LEU A 1 91 ? -14.924 -1.789 36.077 1.00 72.19 91 LEU A CA 1
ATOM 653 C C . LEU A 1 91 ? -15.210 -0.723 35.010 1.00 72.19 91 LEU A C 1
ATOM 655 O O . LEU A 1 91 ? -15.496 -1.047 33.861 1.00 72.19 91 LEU A O 1
ATOM 659 N N . VAL A 1 92 ? -15.067 0.552 35.366 1.00 77.19 92 VAL A N 1
ATOM 660 C CA . VAL A 1 92 ? -15.214 1.662 34.418 1.00 77.19 92 VAL A CA 1
ATOM 661 C C . VAL A 1 92 ? -13.972 1.736 33.527 1.00 77.19 92 VAL A C 1
ATOM 663 O 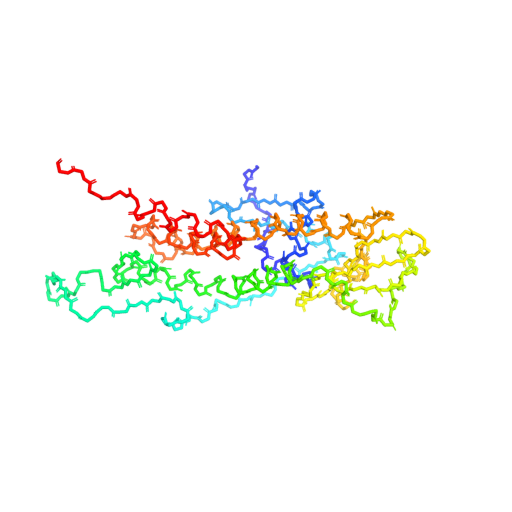O . VAL A 1 92 ? -12.862 1.925 34.028 1.00 77.19 92 VAL A O 1
ATOM 666 N N . LEU A 1 93 ? -14.173 1.630 32.209 1.00 80.31 93 LEU A N 1
ATOM 667 C CA . LEU A 1 93 ? -13.128 1.644 31.171 1.00 80.31 93 LEU A CA 1
ATOM 668 C C . LEU A 1 93 ? -11.984 0.633 31.443 1.00 80.31 93 LEU A C 1
ATOM 670 O O . LEU A 1 93 ? -10.857 1.041 31.752 1.00 80.31 93 LEU A O 1
ATOM 674 N N . PRO A 1 94 ? -12.261 -0.684 31.369 1.00 85.06 94 PRO A N 1
ATOM 675 C CA . PRO A 1 94 ? -11.300 -1.722 31.743 1.00 85.06 94 PRO A CA 1
ATOM 676 C C . PRO A 1 94 ? -10.123 -1.887 30.790 1.00 85.06 94 PRO A C 1
ATOM 678 O O . PRO A 1 94 ? -9.114 -2.477 31.185 1.00 85.06 94 PRO A O 1
ATOM 681 N N . TYR A 1 95 ? -10.219 -1.347 29.579 1.00 88.75 95 TYR A N 1
ATOM 682 C CA . TYR A 1 95 ? -9.216 -1.544 28.544 1.00 88.75 95 TYR A CA 1
ATOM 683 C C . TYR A 1 95 ? -8.380 -0.300 28.332 1.00 88.75 95 TYR A C 1
ATOM 685 O O . TYR A 1 95 ? -8.877 0.829 28.401 1.00 88.75 95 TYR A O 1
ATOM 693 N N . LYS A 1 96 ? -7.102 -0.519 28.035 1.00 88.94 96 LYS A N 1
ATOM 694 C CA . LYS A 1 96 ? -6.172 0.527 27.638 1.00 88.94 96 LYS A CA 1
ATOM 695 C C . LYS A 1 96 ? -5.472 0.140 26.338 1.00 88.94 96 LYS A C 1
ATOM 697 O O . LYS A 1 96 ? -5.004 -0.983 26.206 1.00 88.94 96 LYS A O 1
ATOM 702 N N . VAL A 1 97 ? -5.388 1.090 25.412 1.00 87.06 97 VAL A N 1
ATOM 703 C CA . VAL A 1 97 ? -4.697 0.962 24.121 1.00 87.06 97 VAL A CA 1
ATOM 704 C C . VAL A 1 97 ? -3.935 2.256 23.876 1.00 87.06 97 VAL A C 1
ATOM 706 O O . VAL A 1 97 ? -4.550 3.318 23.877 1.00 87.06 97 VAL A O 1
ATOM 709 N N . SER A 1 98 ? -2.611 2.197 23.718 1.00 81.44 98 SER A N 1
ATOM 710 C CA . SER A 1 98 ? -1.761 3.378 23.448 1.00 81.44 98 SER A CA 1
ATOM 711 C C . SER A 1 98 ? -2.045 4.590 24.357 1.00 81.44 98 SER A C 1
ATOM 713 O O . SER A 1 98 ? -1.995 5.737 23.937 1.00 81.44 98 SER A O 1
ATOM 715 N N . GLY A 1 99 ? -2.388 4.347 25.628 1.00 79.94 99 GLY A N 1
ATOM 716 C CA . GLY A 1 99 ? -2.736 5.400 26.595 1.00 79.94 99 GLY A CA 1
ATOM 717 C C . GLY A 1 99 ? -4.211 5.834 26.603 1.00 79.94 99 GLY A C 1
ATOM 718 O O . GLY A 1 99 ? -4.658 6.401 27.603 1.00 79.94 99 GLY A O 1
ATOM 719 N N . CYS A 1 100 ? -4.992 5.495 25.577 1.00 84.19 100 CYS A N 1
ATOM 720 C CA . CYS A 1 100 ? -6.440 5.686 25.532 1.00 84.19 100 CYS A CA 1
ATOM 721 C C . CYS A 1 100 ? -7.163 4.621 26.372 1.00 84.19 100 CYS A C 1
ATOM 723 O O . CYS A 1 100 ? -6.744 3.465 26.408 1.00 84.19 100 CYS A O 1
ATOM 725 N N . ARG A 1 101 ? -8.245 5.001 27.068 1.00 87.44 101 ARG A N 1
ATOM 726 C CA . ARG A 1 101 ? -9.058 4.093 27.898 1.00 87.44 101 ARG A CA 1
ATOM 727 C C . ARG A 1 101 ? -10.429 3.872 27.278 1.00 87.44 101 ARG A C 1
ATOM 729 O O . ARG A 1 101 ? -11.103 4.850 26.954 1.00 87.44 101 ARG A O 1
ATOM 736 N N . LEU A 1 102 ? -10.838 2.608 27.194 1.00 86.69 102 LEU A N 1
ATOM 737 C CA . LEU A 1 102 ? -12.028 2.167 26.468 1.00 86.69 102 LEU A CA 1
ATOM 738 C C . LEU A 1 102 ? -12.948 1.317 27.359 1.00 86.69 102 LEU A C 1
ATOM 740 O O . LEU A 1 102 ? -12.489 0.540 28.201 1.00 86.69 102 LEU A O 1
ATOM 744 N N . SER A 1 103 ? -14.255 1.498 27.175 1.00 86.06 103 SER A N 1
ATOM 745 C CA . SER A 1 103 ? -15.341 0.672 27.722 1.00 86.06 103 SER A CA 1
ATOM 746 C C . SER A 1 103 ? -15.477 -0.649 26.961 1.00 86.06 103 SER A C 1
ATOM 748 O O . SER A 1 103 ? -14.799 -0.855 25.956 1.00 86.06 103 SER A O 1
ATOM 750 N N . GLU A 1 104 ? -16.379 -1.533 27.405 1.00 84.50 104 GLU A N 1
ATOM 751 C CA . GLU A 1 104 ? -16.630 -2.789 26.684 1.00 84.50 104 GLU A CA 1
ATOM 752 C C . GLU A 1 104 ? -17.201 -2.594 25.275 1.00 84.50 104 GLU A C 1
ATOM 754 O O . GLU A 1 104 ? -16.785 -3.253 24.325 1.00 84.50 104 GLU A O 1
ATOM 759 N N . GLY A 1 105 ? -18.126 -1.648 25.107 1.00 81.06 105 GLY A N 1
ATOM 760 C CA . GLY A 1 105 ? -18.651 -1.325 23.780 1.00 81.06 105 GLY A CA 1
ATOM 761 C C . GLY A 1 105 ? -17.562 -0.769 22.859 1.00 81.06 105 GLY A C 1
ATOM 762 O O . GLY A 1 105 ? -17.422 -1.184 21.709 1.00 81.06 105 GLY A O 1
ATOM 763 N N . GLU A 1 106 ? -16.728 0.131 23.388 1.00 87.75 106 GLU A N 1
ATOM 764 C CA . GLU A 1 106 ? -15.661 0.765 22.612 1.00 87.75 106 GLU A CA 1
ATOM 765 C C . GLU A 1 106 ? -14.543 -0.215 22.231 1.00 87.75 106 GLU A C 1
ATOM 767 O O . GLU A 1 106 ? -14.034 -0.154 21.110 1.00 87.75 106 GLU A O 1
ATOM 772 N N . ILE A 1 107 ? -14.160 -1.136 23.125 1.00 89.88 107 ILE A N 1
ATOM 773 C CA . ILE A 1 107 ? -13.091 -2.092 22.820 1.00 89.88 107 ILE A CA 1
ATOM 774 C C . ILE A 1 107 ? -13.517 -3.100 21.750 1.00 89.88 107 ILE A C 1
ATOM 776 O O . ILE A 1 107 ? -12.683 -3.509 20.950 1.00 89.88 107 ILE A O 1
ATOM 780 N N . ASN A 1 108 ? -14.798 -3.475 21.681 1.00 89.31 108 ASN A N 1
ATOM 781 C CA . ASN A 1 108 ? -15.284 -4.393 20.650 1.00 89.31 108 ASN A CA 1
ATOM 782 C C . ASN A 1 108 ? -15.209 -3.759 19.257 1.00 89.31 108 ASN A C 1
ATOM 784 O O . ASN A 1 108 ? -14.719 -4.398 18.324 1.00 89.31 108 ASN A O 1
ATOM 788 N N . GLY A 1 109 ? -15.575 -2.478 19.143 1.00 89.88 109 GLY A N 1
ATOM 789 C CA . GLY A 1 109 ? -15.368 -1.706 17.917 1.00 89.88 109 GLY A CA 1
ATOM 790 C C . GLY A 1 109 ? -13.888 -1.584 17.550 1.00 89.88 109 GLY A C 1
ATOM 791 O O . GLY A 1 109 ? -13.512 -1.814 16.401 1.00 89.88 109 GLY A O 1
ATOM 792 N N . TYR A 1 110 ? -13.028 -1.304 18.536 1.00 91.19 110 TYR A N 1
ATOM 793 C CA . TYR A 1 110 ? -11.579 -1.272 18.325 1.00 91.19 110 TYR A CA 1
ATOM 794 C C . TYR A 1 110 ? -11.027 -2.627 17.854 1.00 91.19 110 TYR A C 1
ATOM 796 O O . TYR A 1 110 ? -10.230 -2.653 16.917 1.00 91.19 110 TYR A O 1
ATOM 804 N N . ARG A 1 111 ? -11.454 -3.745 18.459 1.00 92.88 111 ARG A N 1
ATOM 805 C CA . ARG A 1 111 ? -11.033 -5.104 18.087 1.00 92.88 111 ARG A CA 1
ATOM 806 C C . ARG A 1 111 ? -11.397 -5.428 16.649 1.00 92.88 111 ARG A C 1
ATOM 808 O O . ARG A 1 111 ? -10.523 -5.846 15.894 1.00 92.88 111 ARG A O 1
ATOM 815 N N . ALA A 1 112 ? -12.656 -5.214 16.274 1.00 91.75 112 ALA A N 1
ATOM 816 C CA . ALA A 1 112 ? -13.143 -5.496 14.929 1.00 91.75 112 ALA A CA 1
ATOM 817 C C . ALA A 1 112 ? -12.376 -4.678 13.880 1.00 91.75 112 ALA A C 1
ATOM 819 O O . ALA A 1 112 ? -11.792 -5.238 12.953 1.00 91.75 112 ALA A O 1
ATOM 820 N N . ALA A 1 113 ? -12.300 -3.360 14.075 1.00 92.19 113 ALA A N 1
ATOM 821 C CA . ALA A 1 113 ? -11.653 -2.466 13.124 1.00 92.19 113 ALA A CA 1
ATOM 822 C C . ALA A 1 113 ? -10.138 -2.690 13.039 1.00 92.19 113 ALA A C 1
ATOM 824 O O . ALA A 1 113 ? -9.593 -2.767 11.942 1.00 92.19 113 ALA A O 1
ATOM 825 N N . SER A 1 114 ? -9.460 -2.854 14.180 1.00 92.44 114 SER A N 1
ATOM 826 C CA . SER A 1 114 ? -8.010 -3.078 14.205 1.00 92.44 114 SER A CA 1
ATOM 827 C C . SER A 1 114 ? -7.626 -4.440 13.637 1.00 92.44 114 SER A C 1
ATOM 829 O O . SER A 1 114 ? -6.619 -4.529 12.944 1.00 92.44 114 SER A O 1
ATOM 831 N N . SER A 1 115 ? -8.423 -5.488 13.881 1.00 92.94 115 SER A N 1
ATOM 832 C CA . SER A 1 115 ? -8.178 -6.814 13.292 1.00 92.94 115 SER A CA 1
ATOM 833 C C . SER A 1 115 ? -8.304 -6.775 11.773 1.00 92.94 115 SER A C 1
ATOM 835 O O . SER A 1 115 ? -7.458 -7.320 11.072 1.00 92.94 115 SER A O 1
ATOM 837 N N . ALA A 1 116 ? -9.313 -6.068 11.259 1.00 91.62 116 ALA A N 1
ATOM 838 C CA . ALA A 1 116 ? -9.579 -5.983 9.827 1.00 91.62 116 ALA A CA 1
ATOM 839 C C . ALA A 1 116 ? -8.493 -5.253 9.018 1.00 91.62 116 ALA A C 1
ATOM 841 O O . ALA A 1 116 ? -8.399 -5.471 7.812 1.00 91.62 116 ALA A O 1
ATOM 842 N N . ILE A 1 117 ? -7.693 -4.391 9.658 1.00 93.25 117 ILE A N 1
ATOM 843 C CA . ILE A 1 117 ? -6.588 -3.666 9.005 1.00 93.25 117 ILE A CA 1
ATOM 844 C C . ILE A 1 117 ? -5.201 -4.183 9.405 1.00 93.25 117 ILE A C 1
ATOM 846 O O . ILE A 1 117 ? -4.199 -3.685 8.897 1.00 93.25 117 ILE A O 1
ATOM 850 N N . ALA A 1 118 ? -5.111 -5.143 10.331 1.00 92.19 118 ALA A N 1
ATOM 851 C CA . ALA A 1 118 ? -3.846 -5.530 10.953 1.00 92.19 118 ALA A CA 1
ATOM 852 C C . ALA A 1 118 ? -2.813 -6.036 9.939 1.00 92.19 118 ALA A C 1
ATOM 854 O O . ALA A 1 118 ? -1.665 -5.604 9.989 1.00 92.19 118 ALA A O 1
ATOM 855 N N . GLY A 1 119 ? -3.221 -6.899 9.002 1.00 91.12 119 GLY A N 1
ATOM 856 C CA . GLY A 1 119 ? -2.320 -7.428 7.973 1.00 91.12 119 GLY A CA 1
ATOM 857 C C . GLY A 1 119 ? -1.722 -6.319 7.107 1.00 91.12 119 GLY A C 1
ATOM 858 O O . GLY A 1 119 ? -0.507 -6.213 6.986 1.00 91.12 119 GLY A O 1
ATOM 859 N N . GLN A 1 120 ? -2.574 -5.424 6.605 1.00 92.69 120 GLN A N 1
ATOM 860 C CA . GLN A 1 120 ? -2.168 -4.293 5.765 1.00 92.69 120 GLN A CA 1
ATOM 861 C C . GLN A 1 120 ? -1.271 -3.308 6.534 1.00 92.69 120 GLN A C 1
ATOM 863 O O . GLN A 1 120 ? -0.312 -2.764 5.989 1.00 92.69 120 GLN A O 1
ATOM 868 N N . LEU A 1 121 ? -1.547 -3.097 7.825 1.00 92.50 121 LEU A N 1
ATOM 869 C CA . LEU A 1 121 ? -0.721 -2.255 8.685 1.00 92.50 121 LEU A CA 1
ATOM 870 C C . LEU A 1 121 ? 0.677 -2.854 8.909 1.00 92.50 121 LEU A C 1
ATOM 872 O O . LEU A 1 121 ? 1.656 -2.109 8.945 1.00 92.50 121 LEU A O 1
ATOM 876 N N . GLU A 1 122 ? 0.790 -4.176 9.054 1.00 91.88 122 GLU A N 1
ATOM 877 C CA . GLU A 1 122 ? 2.093 -4.844 9.126 1.00 91.88 122 GLU A CA 1
ATOM 878 C C . GLU A 1 122 ? 2.845 -4.768 7.790 1.00 91.88 122 GLU A C 1
ATOM 880 O O . GLU A 1 122 ? 4.044 -4.491 7.805 1.00 91.88 122 GLU A O 1
ATOM 885 N N . SER A 1 123 ? 2.158 -4.881 6.646 1.00 92.12 123 SER A N 1
ATOM 886 C CA . SER A 1 123 ? 2.769 -4.649 5.327 1.00 92.12 123 SER A CA 1
ATOM 887 C C . SER A 1 123 ? 3.352 -3.239 5.202 1.00 92.12 123 SER A C 1
ATOM 889 O O . SER A 1 123 ? 4.501 -3.092 4.798 1.00 92.12 123 SER A O 1
ATOM 891 N N . ILE A 1 124 ? 2.627 -2.197 5.638 1.00 93.62 124 ILE A N 1
ATOM 892 C CA . ILE A 1 124 ? 3.146 -0.815 5.649 1.00 93.62 124 ILE A CA 1
ATOM 893 C C . ILE A 1 124 ? 4.438 -0.710 6.471 1.00 93.62 124 ILE A C 1
ATOM 895 O O . ILE A 1 124 ? 5.400 -0.076 6.032 1.00 93.62 124 ILE A O 1
ATOM 899 N N . LYS A 1 125 ? 4.483 -1.328 7.659 1.00 92.31 125 LYS A N 1
ATOM 900 C CA . LYS A 1 125 ? 5.682 -1.316 8.514 1.00 92.31 125 LYS A CA 1
ATOM 901 C C . LYS A 1 125 ? 6.848 -2.063 7.878 1.00 92.31 125 LYS A C 1
ATOM 903 O O . LYS A 1 125 ? 7.996 -1.641 8.033 1.00 92.31 125 LYS A O 1
ATOM 908 N N . ASP A 1 126 ? 6.574 -3.179 7.210 1.00 92.38 126 ASP A N 1
ATOM 909 C CA . ASP A 1 126 ? 7.601 -3.938 6.508 1.00 92.38 126 ASP A CA 1
ATOM 910 C C . ASP A 1 126 ? 8.163 -3.136 5.330 1.00 92.38 126 ASP A C 1
ATOM 912 O O . ASP A 1 126 ? 9.371 -2.907 5.277 1.00 92.38 126 ASP A O 1
ATOM 916 N N . PHE A 1 127 ? 7.303 -2.569 4.480 1.00 92.94 127 PHE A N 1
ATOM 917 C CA . PHE A 1 127 ? 7.723 -1.689 3.388 1.00 92.94 127 PHE A CA 1
ATOM 918 C C . PHE A 1 127 ? 8.521 -0.489 3.893 1.00 92.94 127 PHE A C 1
ATOM 920 O O . PHE A 1 127 ? 9.587 -0.185 3.359 1.00 92.94 127 PHE A O 1
ATOM 927 N N . LYS A 1 128 ? 8.079 0.155 4.981 1.00 92.38 128 LYS A N 1
ATOM 928 C CA . LYS A 1 128 ? 8.830 1.251 5.602 1.00 92.38 128 LYS A CA 1
ATOM 929 C C . LYS A 1 128 ? 10.238 0.810 5.997 1.00 92.38 128 LYS A C 1
ATOM 931 O O . LYS A 1 128 ? 11.195 1.525 5.716 1.00 92.38 128 LYS A O 1
ATOM 936 N N . ARG A 1 129 ? 10.370 -0.368 6.613 1.00 91.00 129 ARG A N 1
ATOM 937 C CA . ARG A 1 129 ? 11.660 -0.950 7.007 1.00 91.00 129 ARG A CA 1
ATOM 938 C C . ARG A 1 129 ? 12.533 -1.280 5.801 1.00 91.00 129 ARG A C 1
ATOM 940 O O . ARG A 1 129 ? 13.742 -1.093 5.873 1.00 91.00 129 ARG A O 1
ATOM 947 N N . GLN A 1 130 ? 11.950 -1.779 4.715 1.00 90.50 130 GLN A N 1
ATOM 948 C CA . GLN A 1 130 ? 12.681 -2.040 3.477 1.00 90.50 130 GLN A CA 1
ATOM 949 C C . GLN A 1 130 ? 13.235 -0.734 2.882 1.00 90.50 130 GLN A C 1
ATOM 951 O O . GLN A 1 130 ? 14.423 -0.667 2.585 1.00 90.50 130 GLN A O 1
ATOM 956 N N . LEU A 1 131 ? 12.428 0.332 2.822 1.00 89.31 131 LEU A N 1
ATOM 957 C CA . LEU A 1 131 ? 12.844 1.637 2.286 1.00 89.31 131 LEU A CA 1
ATOM 958 C C . LEU A 1 131 ? 13.919 2.338 3.134 1.00 89.31 131 LEU A C 1
ATOM 960 O O . LEU A 1 131 ? 14.719 3.110 2.597 1.00 89.31 131 LEU A O 1
ATOM 964 N N . THR A 1 132 ? 13.943 2.092 4.449 1.00 86.00 132 THR A N 1
ATOM 965 C CA . THR A 1 132 ? 14.946 2.658 5.367 1.00 86.00 132 THR A CA 1
ATOM 966 C C . THR A 1 132 ? 16.215 1.819 5.486 1.00 86.00 132 THR A C 1
ATOM 968 O O . THR A 1 132 ? 17.197 2.304 6.052 1.00 86.00 132 THR A O 1
ATOM 971 N N . ARG A 1 133 ? 16.248 0.585 4.957 1.00 77.69 133 ARG A N 1
ATOM 972 C CA . ARG A 1 133 ? 17.497 -0.185 4.890 1.00 77.69 133 ARG A CA 1
ATOM 973 C C . ARG A 1 133 ? 18.518 0.593 4.045 1.00 77.69 133 ARG A C 1
ATOM 975 O O . ARG A 1 133 ? 18.198 1.121 2.981 1.00 77.69 133 ARG A O 1
ATOM 982 N N . SER A 1 134 ? 19.715 0.709 4.626 1.00 54.16 134 SER A N 1
ATOM 983 C CA . SER A 1 134 ? 20.873 1.515 4.206 1.00 54.16 134 SER A CA 1
ATOM 984 C C . SER A 1 134 ? 21.088 1.577 2.689 1.00 54.16 134 SER A C 1
ATOM 986 O O . SER A 1 134 ? 20.913 0.572 2.008 1.00 54.16 134 SER A O 1
ATOM 988 N N . ASP A 1 135 ? 21.553 2.730 2.188 1.00 53.44 135 ASP A N 1
ATOM 989 C CA . ASP A 1 135 ? 21.847 3.073 0.778 1.00 53.44 135 ASP A CA 1
ATOM 990 C C . ASP A 1 135 ? 22.952 2.234 0.106 1.00 53.44 135 ASP A C 1
ATOM 992 O O . ASP A 1 135 ? 23.494 2.597 -0.942 1.00 53.44 135 ASP A O 1
ATOM 996 N N . GLN A 1 136 ? 23.311 1.101 0.701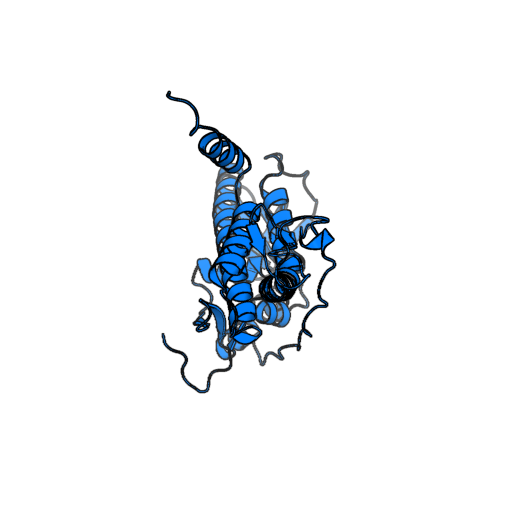 1.00 48.03 136 GLN A N 1
ATOM 997 C CA . GLN A 1 136 ? 24.078 0.087 0.009 1.00 48.03 136 GLN A CA 1
ATOM 998 C C . GLN A 1 136 ? 23.148 -0.539 -1.013 1.00 48.03 136 GLN A C 1
ATOM 1000 O O . GLN A 1 136 ? 22.265 -1.303 -0.643 1.00 48.03 136 GLN A O 1
ATOM 1005 N N . VAL A 1 137 ? 23.345 -0.182 -2.284 1.00 50.78 137 VAL A N 1
ATOM 1006 C CA . VAL A 1 137 ? 22.819 -0.931 -3.426 1.00 50.78 137 VAL A CA 1
ATOM 1007 C C . VAL A 1 137 ? 23.097 -2.412 -3.134 1.00 50.78 137 VAL A C 1
ATOM 1009 O O . VAL A 1 137 ? 24.276 -2.762 -3.017 1.00 50.78 137 VAL A O 1
ATOM 1012 N N . PRO A 1 138 ? 22.064 -3.253 -2.911 1.00 48.62 138 PRO A N 1
ATOM 1013 C CA . PRO A 1 138 ? 22.242 -4.694 -2.788 1.00 48.62 138 PRO A CA 1
ATOM 1014 C C . PRO A 1 138 ? 23.184 -5.226 -3.869 1.00 48.62 138 PRO A C 1
ATOM 1016 O O . PRO A 1 138 ? 23.188 -4.704 -4.983 1.00 48.62 138 PRO A O 1
ATOM 1019 N N . GLU A 1 139 ? 23.989 -6.238 -3.540 1.00 51.31 139 GLU A N 1
ATOM 1020 C CA . GLU A 1 139 ? 24.869 -6.884 -4.516 1.00 51.31 139 GLU A CA 1
ATOM 1021 C C . GLU A 1 139 ? 24.088 -7.255 -5.784 1.00 51.31 139 GLU A C 1
ATOM 1023 O O . GLU A 1 139 ? 22.964 -7.760 -5.705 1.00 51.31 139 GLU A O 1
ATOM 1028 N N . SER A 1 140 ? 24.706 -6.959 -6.935 1.00 50.75 140 SER A N 1
ATOM 1029 C CA . SER A 1 140 ? 24.206 -7.261 -8.279 1.00 50.75 140 SER A CA 1
ATOM 1030 C C . SER A 1 140 ? 23.588 -8.650 -8.291 1.00 50.75 140 SER A C 1
ATOM 1032 O O . SER A 1 140 ? 24.287 -9.649 -8.127 1.00 50.75 140 SER A O 1
ATOM 1034 N N . CYS A 1 141 ? 22.274 -8.716 -8.461 1.00 55.28 141 CYS A N 1
ATOM 1035 C CA . CYS A 1 141 ? 21.638 -9.979 -8.766 1.00 55.28 141 CYS A CA 1
ATOM 1036 C C . CYS A 1 141 ? 21.800 -10.174 -10.271 1.00 55.28 141 CYS A C 1
ATOM 1038 O O . CYS A 1 141 ? 21.285 -9.369 -11.041 1.00 55.28 141 CYS A O 1
ATOM 1040 N N . ASP A 1 142 ? 22.537 -11.206 -10.684 1.00 59.56 142 ASP A N 1
ATOM 1041 C CA . ASP A 1 142 ? 22.839 -11.504 -12.091 1.00 59.56 142 ASP A CA 1
ATOM 1042 C C . ASP A 1 142 ? 21.593 -12.009 -12.850 1.00 59.56 142 ASP A C 1
ATOM 1044 O O . ASP A 1 142 ? 21.545 -13.134 -13.349 1.00 59.56 142 ASP A O 1
ATOM 1048 N N . PHE A 1 143 ? 20.545 -11.191 -12.918 1.00 80.06 143 PHE A N 1
ATOM 1049 C CA . PHE A 1 143 ? 19.369 -11.429 -13.738 1.00 80.06 143 PHE A CA 1
ATOM 1050 C C . PHE A 1 143 ? 18.911 -10.145 -14.427 1.00 80.06 143 PHE A C 1
ATOM 1052 O O . PHE A 1 143 ? 19.219 -9.021 -14.027 1.00 80.06 143 PHE A O 1
ATOM 1059 N N . GLU A 1 144 ? 18.185 -10.324 -15.522 1.00 88.38 144 GLU A N 1
ATOM 1060 C CA . GLU A 1 144 ? 17.776 -9.246 -16.410 1.00 88.38 144 GLU A CA 1
ATOM 1061 C C . GLU A 1 144 ? 16.261 -9.231 -16.535 1.00 88.38 144 GLU A C 1
ATOM 1063 O O . GLU A 1 144 ? 15.610 -10.278 -16.541 1.00 88.38 144 GLU A O 1
ATOM 1068 N N . ILE A 1 145 ? 15.707 -8.035 -16.687 1.00 88.81 145 ILE A N 1
ATOM 1069 C CA . ILE A 1 145 ? 14.337 -7.862 -17.148 1.00 88.81 145 ILE A CA 1
ATOM 1070 C C . ILE A 1 145 ? 14.409 -7.725 -18.662 1.00 88.81 145 ILE A C 1
ATOM 1072 O O . ILE A 1 145 ? 15.109 -6.855 -19.179 1.00 88.81 145 ILE A O 1
ATOM 1076 N N . ASN A 1 146 ? 13.712 -8.599 -19.379 1.00 89.25 146 ASN A N 1
ATOM 1077 C CA . ASN A 1 146 ? 13.644 -8.552 -20.831 1.00 89.25 146 ASN A CA 1
ATOM 1078 C C . ASN A 1 146 ? 12.206 -8.790 -21.275 1.00 89.25 146 ASN A C 1
ATOM 1080 O O . ASN A 1 146 ? 11.776 -9.934 -21.408 1.00 89.25 146 ASN A O 1
ATOM 1084 N N . THR A 1 147 ? 11.481 -7.698 -21.496 1.00 85.81 147 THR A N 1
ATOM 1085 C CA . THR A 1 147 ? 10.101 -7.743 -21.982 1.00 85.81 147 THR A CA 1
ATOM 1086 C C . THR A 1 147 ? 9.992 -6.976 -23.301 1.00 85.81 147 THR A C 1
ATOM 1088 O O . THR A 1 147 ? 10.796 -6.066 -23.550 1.00 85.81 147 THR A O 1
ATOM 1091 N N . PRO A 1 148 ? 9.026 -7.319 -24.172 1.00 85.69 148 PRO A N 1
ATOM 1092 C CA . PRO A 1 148 ? 8.799 -6.587 -25.417 1.00 85.69 148 PRO A CA 1
ATOM 1093 C C . PRO A 1 148 ? 8.544 -5.085 -25.214 1.00 85.69 148 PRO A C 1
ATOM 1095 O O . PRO A 1 148 ? 8.916 -4.281 -26.066 1.00 85.69 148 PRO A O 1
ATOM 1098 N N . GLU A 1 149 ? 7.936 -4.704 -24.091 1.00 86.62 149 GLU A N 1
ATOM 1099 C CA . GLU A 1 149 ? 7.452 -3.349 -23.812 1.00 86.62 149 GLU A CA 1
ATOM 1100 C C . GLU A 1 149 ? 8.580 -2.404 -23.384 1.00 86.62 149 GLU A C 1
ATOM 1102 O O . GLU A 1 149 ? 8.627 -1.255 -23.825 1.00 86.62 149 GLU A O 1
ATOM 1107 N N . ILE A 1 150 ? 9.502 -2.875 -22.534 1.00 90.88 150 ILE A N 1
ATOM 1108 C CA . ILE A 1 150 ? 10.553 -2.024 -21.945 1.00 90.88 150 ILE A CA 1
ATOM 1109 C C . ILE A 1 150 ? 11.969 -2.369 -22.430 1.00 90.88 150 ILE A C 1
ATOM 1111 O O . ILE A 1 150 ? 12.918 -1.599 -22.210 1.00 90.88 150 ILE A O 1
ATOM 1115 N N . GLY A 1 151 ? 12.111 -3.487 -23.144 1.00 91.25 151 GLY A N 1
ATOM 1116 C CA . GLY A 1 151 ? 13.374 -4.028 -23.625 1.00 91.25 151 GLY A CA 1
ATOM 1117 C C . GLY A 1 151 ? 14.219 -4.650 -22.512 1.00 91.25 151 GLY A C 1
ATOM 1118 O O . GLY A 1 151 ? 13.737 -4.945 -21.421 1.00 91.25 151 GLY A O 1
ATOM 1119 N N . ARG A 1 152 ? 15.509 -4.837 -22.803 1.00 94.12 152 ARG A N 1
ATOM 1120 C CA . ARG A 1 152 ? 16.473 -5.470 -21.896 1.00 94.12 152 ARG A CA 1
ATOM 1121 C C . ARG A 1 152 ? 17.061 -4.473 -20.894 1.00 94.12 152 ARG A C 1
ATOM 1123 O O . ARG A 1 152 ? 17.625 -3.461 -21.313 1.00 94.12 152 ARG A O 1
ATOM 1130 N N . TRP A 1 153 ? 16.986 -4.802 -19.609 1.00 95.50 153 TRP A N 1
ATOM 1131 C CA . TRP A 1 153 ? 17.548 -4.050 -18.488 1.00 95.50 153 TRP A CA 1
ATOM 1132 C C . TRP A 1 153 ? 18.248 -4.988 -17.500 1.00 95.50 153 TRP A C 1
ATOM 1134 O O . TRP A 1 153 ? 17.700 -6.022 -17.127 1.00 95.50 153 TRP A O 1
ATOM 1144 N N . GLU A 1 154 ? 19.443 -4.614 -17.053 1.00 94.25 154 GLU A N 1
ATOM 1145 C CA . GLU A 1 154 ? 20.201 -5.353 -16.036 1.00 94.25 154 GLU A CA 1
ATOM 1146 C C . GLU A 1 154 ? 19.726 -4.945 -14.642 1.00 94.25 154 GLU A C 1
ATOM 1148 O O . GLU A 1 154 ? 19.684 -3.750 -14.335 1.00 94.25 154 GLU A O 1
ATOM 1153 N N . VAL A 1 155 ? 19.377 -5.903 -13.782 1.00 92.75 155 VAL A N 1
ATOM 1154 C CA . VAL A 1 155 ? 18.949 -5.600 -12.412 1.00 92.75 155 VAL A CA 1
ATOM 1155 C C . VAL A 1 155 ? 20.169 -5.312 -11.547 1.00 92.75 155 VAL A C 1
ATOM 1157 O O . VAL A 1 155 ? 21.135 -6.065 -11.519 1.00 92.75 155 VAL A O 1
ATOM 1160 N N . ARG A 1 156 ? 20.142 -4.180 -10.845 1.00 90.56 156 ARG A N 1
ATOM 1161 C CA . ARG A 1 156 ? 21.227 -3.740 -9.958 1.00 90.56 156 ARG A CA 1
ATOM 1162 C C . ARG A 1 156 ? 20.879 -3.987 -8.506 1.00 90.56 156 ARG A C 1
ATOM 1164 O O . ARG A 1 156 ? 21.751 -4.376 -7.745 1.00 90.56 156 ARG A O 1
ATOM 1171 N N . SER A 1 157 ? 19.616 -3.792 -8.142 1.00 88.56 157 SER A N 1
ATOM 1172 C CA . SER A 1 157 ? 19.129 -4.083 -6.800 1.00 88.56 157 SER A CA 1
ATOM 1173 C C . SER A 1 157 ? 17.611 -4.180 -6.721 1.00 88.56 157 SER A C 1
ATOM 1175 O O . SER A 1 157 ? 16.895 -3.613 -7.546 1.00 88.56 157 SER A O 1
ATOM 1177 N N . ALA A 1 158 ? 17.123 -4.843 -5.671 1.00 90.50 158 ALA A N 1
ATOM 1178 C CA . ALA A 1 158 ? 15.738 -4.729 -5.233 1.00 90.50 158 ALA A CA 1
ATOM 1179 C C . ALA A 1 158 ? 15.573 -3.513 -4.311 1.00 90.50 158 ALA A C 1
ATOM 1181 O O . ALA A 1 158 ? 16.300 -3.368 -3.327 1.00 90.50 158 ALA A O 1
ATOM 1182 N N . LEU A 1 159 ? 14.629 -2.634 -4.646 1.00 91.06 159 LEU A N 1
ATOM 1183 C CA . LEU A 1 159 ? 14.263 -1.465 -3.844 1.00 91.06 159 LEU A CA 1
ATOM 1184 C C . LEU A 1 159 ? 13.089 -1.765 -2.909 1.00 91.06 159 LEU A C 1
ATOM 1186 O O . LEU A 1 159 ? 13.043 -1.227 -1.803 1.00 91.06 159 LEU A O 1
ATOM 1190 N N . LEU A 1 160 ? 12.147 -2.602 -3.351 1.00 92.50 160 LEU A N 1
ATOM 1191 C CA . LEU A 1 160 ? 10.996 -3.014 -2.555 1.00 92.50 160 LEU A CA 1
ATOM 1192 C C . LEU A 1 160 ? 10.489 -4.385 -3.012 1.00 92.50 160 LEU A C 1
ATOM 1194 O O . LEU A 1 160 ? 10.210 -4.571 -4.193 1.00 92.50 160 LEU A O 1
ATOM 1198 N N . ASN A 1 161 ? 10.336 -5.321 -2.081 1.00 92.00 161 ASN A N 1
ATOM 1199 C CA . ASN A 1 161 ? 9.707 -6.614 -2.336 1.00 92.00 161 ASN A CA 1
ATOM 1200 C C . ASN A 1 161 ? 8.241 -6.544 -1.920 1.00 92.00 161 ASN A C 1
ATOM 1202 O O . ASN A 1 161 ? 7.944 -6.213 -0.767 1.00 92.00 161 ASN A O 1
ATOM 1206 N N . LEU A 1 162 ? 7.351 -6.856 -2.855 1.00 90.31 162 LEU A N 1
ATOM 1207 C CA . LEU A 1 162 ? 5.904 -6.856 -2.674 1.00 90.31 162 LEU A CA 1
ATOM 1208 C C . LEU A 1 162 ? 5.402 -8.303 -2.602 1.00 90.31 162 LEU A C 1
ATOM 1210 O O . LEU A 1 162 ? 6.110 -9.234 -2.983 1.00 90.31 162 LEU A O 1
ATOM 1214 N N . ASN A 1 163 ? 4.169 -8.521 -2.136 1.00 81.81 163 ASN A N 1
ATOM 1215 C CA . ASN A 1 163 ? 3.622 -9.886 -2.090 1.00 81.81 163 ASN A CA 1
ATOM 1216 C C . ASN A 1 163 ? 3.388 -10.471 -3.496 1.00 81.81 163 ASN A C 1
ATOM 1218 O O . ASN A 1 163 ? 3.498 -11.680 -3.682 1.00 81.81 163 ASN A O 1
ATOM 1222 N N . HIS A 1 164 ? 3.087 -9.608 -4.473 1.00 82.25 164 HIS A N 1
ATOM 1223 C CA . HIS A 1 164 ? 2.781 -9.959 -5.865 1.00 82.25 164 HIS A CA 1
ATOM 1224 C C . HIS A 1 164 ? 3.650 -9.179 -6.865 1.00 82.25 164 HIS A C 1
ATOM 1226 O O . HIS A 1 164 ? 3.159 -8.652 -7.862 1.00 82.25 164 HIS A O 1
ATOM 1232 N N . GLY A 1 165 ? 4.945 -9.050 -6.577 1.00 88.69 165 GLY A N 1
ATOM 1233 C CA . GLY A 1 165 ? 5.880 -8.363 -7.464 1.00 88.69 165 GLY A CA 1
ATOM 1234 C C . GLY A 1 165 ? 7.085 -7.789 -6.738 1.00 88.69 165 GLY A C 1
ATOM 1235 O O . GLY A 1 165 ? 7.266 -7.962 -5.534 1.00 88.69 165 GLY A O 1
ATOM 1236 N N . GLU A 1 166 ? 7.919 -7.076 -7.481 1.00 93.00 166 GLU A N 1
ATOM 1237 C CA . GLU A 1 166 ? 9.124 -6.439 -6.954 1.00 93.00 166 GLU A CA 1
ATOM 1238 C C . GLU A 1 166 ? 9.368 -5.117 -7.670 1.00 93.00 166 GLU A C 1
ATOM 1240 O O . GLU A 1 166 ? 9.141 -4.991 -8.872 1.00 93.00 166 GLU A O 1
ATOM 1245 N N . ILE A 1 167 ? 9.885 -4.134 -6.940 1.00 95.25 167 ILE A N 1
ATOM 1246 C CA . ILE A 1 167 ? 10.368 -2.881 -7.507 1.00 95.25 167 ILE A CA 1
ATOM 1247 C C . ILE A 1 167 ? 11.888 -2.894 -7.464 1.00 95.25 167 ILE A C 1
ATOM 1249 O O . ILE A 1 167 ? 12.504 -3.045 -6.407 1.00 95.25 167 ILE A O 1
ATOM 1253 N N . LEU A 1 168 ? 12.486 -2.729 -8.635 1.00 94.25 168 LEU A N 1
ATOM 1254 C CA . LEU A 1 168 ? 13.889 -2.977 -8.909 1.00 94.25 168 LEU A CA 1
ATOM 1255 C C . LEU A 1 168 ? 14.552 -1.708 -9.448 1.00 94.25 168 LEU A C 1
ATOM 1257 O O . LEU A 1 168 ? 13.957 -0.961 -10.223 1.00 94.25 168 LEU A O 1
ATOM 1261 N N . LEU A 1 169 ? 15.807 -1.480 -9.070 1.00 94.69 169 LEU A N 1
ATOM 1262 C CA . LEU A 1 169 ? 16.688 -0.544 -9.757 1.00 94.69 169 LEU A CA 1
ATOM 1263 C C . LEU A 1 169 ? 17.408 -1.300 -10.869 1.00 94.69 169 LEU A C 1
ATOM 1265 O O . LEU A 1 169 ? 18.079 -2.303 -10.615 1.00 94.69 169 LEU A O 1
ATOM 1269 N N . CYS A 1 170 ? 17.316 -0.795 -12.091 1.00 94.75 170 CYS A N 1
ATOM 1270 C CA . CYS A 1 170 ? 17.905 -1.417 -13.263 1.00 94.75 170 CYS A CA 1
ATOM 1271 C C . CYS A 1 170 ? 18.788 -0.445 -14.047 1.00 94.75 170 CYS A C 1
ATOM 1273 O O . CYS A 1 170 ? 18.640 0.774 -13.951 1.00 94.75 170 CYS A O 1
ATOM 1275 N N . GLN A 1 171 ? 19.701 -0.992 -14.847 1.00 94.88 171 GLN A N 1
ATOM 1276 C CA . GLN A 1 171 ? 20.644 -0.248 -15.675 1.00 94.88 171 GLN A CA 1
ATOM 1277 C C . GLN A 1 171 ? 20.592 -0.724 -17.132 1.00 94.88 171 GLN A C 1
ATOM 1279 O O . GLN A 1 171 ? 20.424 -1.908 -17.419 1.00 94.88 171 GLN A O 1
ATOM 1284 N N . ARG A 1 172 ? 20.757 0.216 -18.066 1.00 94.19 172 ARG A N 1
ATOM 1285 C CA . ARG A 1 172 ? 20.954 -0.054 -19.493 1.00 94.19 172 ARG A CA 1
ATOM 1286 C C . ARG A 1 172 ? 21.977 0.922 -20.059 1.00 94.19 172 ARG A C 1
ATOM 1288 O O . ARG A 1 172 ? 21.674 2.090 -20.307 1.00 94.19 172 ARG A O 1
ATOM 1295 N N . GLY A 1 173 ? 23.205 0.447 -20.260 1.00 91.81 173 GLY A N 1
ATOM 1296 C CA . GLY A 1 173 ? 24.330 1.317 -20.607 1.00 91.81 173 GLY A CA 1
ATOM 1297 C C . GLY A 1 173 ? 24.567 2.351 -19.503 1.00 91.81 173 GLY A C 1
ATOM 1298 O O . GLY A 1 173 ? 24.856 1.979 -18.370 1.00 91.81 173 GLY A O 1
ATOM 1299 N N . ASN A 1 174 ? 24.399 3.637 -19.822 1.00 92.00 174 ASN A N 1
ATOM 1300 C CA . ASN A 1 174 ? 24.549 4.743 -18.864 1.00 92.00 174 ASN A CA 1
ATOM 1301 C C . ASN A 1 174 ? 23.215 5.235 -18.269 1.00 92.00 174 ASN A C 1
ATOM 1303 O O . ASN A 1 174 ? 23.212 6.203 -17.514 1.00 92.00 174 ASN A O 1
ATOM 1307 N N . ALA A 1 175 ? 22.090 4.617 -18.637 1.00 95.94 175 ALA A N 1
ATOM 1308 C CA . ALA A 1 175 ? 20.772 4.973 -18.122 1.00 95.94 175 ALA A CA 1
ATOM 1309 C C . ALA A 1 175 ? 20.369 4.049 -16.968 1.00 95.94 175 ALA A C 1
ATOM 1311 O O . ALA A 1 175 ? 20.690 2.858 -16.980 1.00 95.94 175 ALA A O 1
ATOM 1312 N N . PHE A 1 176 ? 19.609 4.590 -16.021 1.00 96.62 176 PHE A N 1
ATOM 1313 C CA . PHE A 1 176 ? 18.999 3.872 -14.908 1.00 96.62 176 PHE A CA 1
ATOM 1314 C C . PHE A 1 176 ? 17.476 3.986 -14.964 1.00 96.62 176 PHE A C 1
ATOM 1316 O O . PHE A 1 176 ? 16.930 4.989 -15.432 1.00 96.62 176 PHE A O 1
ATOM 1323 N N . ALA A 1 177 ? 16.790 2.962 -14.469 1.00 97.38 177 ALA A N 1
ATOM 1324 C CA . ALA A 1 177 ? 15.341 2.948 -14.340 1.00 97.38 177 ALA A CA 1
ATOM 1325 C C . ALA A 1 177 ? 14.920 2.275 -13.035 1.00 97.38 177 ALA A C 1
ATOM 1327 O O . ALA A 1 177 ? 15.564 1.327 -12.590 1.00 97.38 177 ALA A O 1
ATOM 1328 N N . VAL A 1 178 ? 13.823 2.747 -12.451 1.00 96.75 178 VAL A N 1
ATOM 1329 C CA . VAL A 1 178 ? 13.084 1.996 -11.435 1.00 96.75 178 VAL A CA 1
ATOM 1330 C C . VAL A 1 178 ? 11.981 1.255 -12.160 1.00 96.75 178 VAL A C 1
ATOM 1332 O O . VAL A 1 178 ? 11.158 1.884 -12.825 1.00 96.75 178 VAL A O 1
ATOM 1335 N N . ILE A 1 179 ? 11.998 -0.068 -12.077 1.00 96.88 179 ILE A N 1
ATOM 1336 C CA . ILE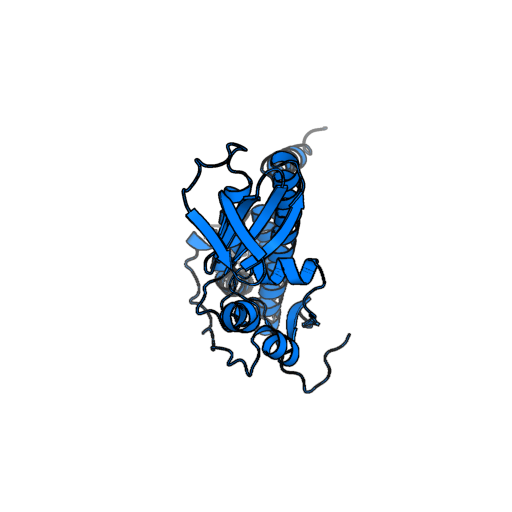 A 1 179 ? 11.093 -0.949 -12.808 1.00 96.88 179 ILE A CA 1
ATOM 1337 C C . ILE A 1 179 ? 10.326 -1.783 -11.796 1.00 96.88 179 ILE A C 1
ATOM 1339 O O . ILE A 1 179 ? 10.924 -2.431 -10.942 1.00 96.88 179 ILE A O 1
ATOM 1343 N N . GLU A 1 180 ? 9.007 -1.774 -11.901 1.00 96.06 180 GLU A N 1
ATOM 1344 C CA . GLU A 1 180 ? 8.168 -2.742 -11.215 1.00 96.06 180 GLU A CA 1
ATOM 1345 C C . GLU A 1 180 ? 8.000 -3.974 -12.097 1.00 96.06 180 GLU A C 1
ATOM 1347 O O . GLU A 1 180 ? 7.651 -3.854 -13.271 1.00 96.06 180 GLU A O 1
ATOM 1352 N N . ARG A 1 181 ? 8.259 -5.147 -11.528 1.00 94.50 181 ARG A N 1
ATOM 1353 C CA . ARG A 1 181 ? 7.972 -6.447 -12.122 1.00 94.50 181 ARG A CA 1
ATOM 1354 C C . ARG A 1 181 ? 6.758 -7.042 -11.423 1.00 94.50 181 ARG A C 1
ATOM 1356 O O . ARG A 1 181 ? 6.740 -7.131 -10.196 1.00 94.50 181 ARG A O 1
ATOM 1363 N N . PHE A 1 182 ? 5.780 -7.466 -12.208 1.00 93.56 182 PHE A N 1
ATOM 1364 C CA . PHE A 1 182 ? 4.551 -8.086 -11.723 1.00 93.56 182 PHE A CA 1
ATOM 1365 C C . PHE A 1 182 ? 4.650 -9.609 -11.785 1.00 93.56 182 PHE A C 1
ATOM 1367 O O . PHE A 1 182 ? 5.474 -10.160 -12.518 1.00 93.56 182 PHE A O 1
ATOM 1374 N N . ASP A 1 183 ? 3.771 -10.284 -11.050 1.00 91.44 183 ASP A N 1
ATOM 1375 C CA . ASP A 1 183 ? 3.501 -11.703 -11.270 1.00 91.44 183 ASP A CA 1
ATOM 1376 C C . ASP A 1 183 ? 2.923 -11.907 -12.684 1.00 91.44 183 ASP A C 1
ATOM 1378 O O . ASP A 1 183 ? 1.921 -11.282 -13.041 1.00 91.44 183 ASP A O 1
ATOM 1382 N N . GLU A 1 184 ? 3.562 -12.750 -13.500 1.00 89.81 184 GLU A N 1
ATOM 1383 C CA . GLU A 1 184 ? 3.196 -12.982 -14.907 1.00 89.81 184 GLU A CA 1
ATOM 1384 C C . GLU A 1 184 ? 1.791 -13.579 -15.057 1.00 89.81 184 GLU A C 1
ATOM 1386 O O . GLU A 1 184 ? 1.117 -13.331 -16.059 1.00 89.81 184 GLU A O 1
ATOM 1391 N N . ASP A 1 185 ? 1.332 -14.314 -14.041 1.00 90.94 185 ASP A N 1
ATOM 1392 C CA . ASP A 1 185 ? 0.004 -14.925 -14.015 1.00 90.94 185 ASP A CA 1
ATOM 1393 C C . ASP A 1 185 ? -1.084 -13.956 -13.521 1.00 90.94 185 ASP A C 1
ATOM 1395 O O . ASP A 1 185 ? -2.275 -14.280 -13.566 1.00 90.94 185 ASP A O 1
ATOM 1399 N N . SER A 1 186 ? -0.710 -12.754 -13.063 1.00 92.69 186 SER A N 1
ATOM 1400 C CA . SER A 1 186 ? -1.682 -11.763 -12.601 1.00 92.69 186 SER A CA 1
ATOM 1401 C C . SER A 1 186 ? -2.553 -11.244 -13.756 1.00 92.69 186 SER A C 1
ATOM 1403 O O . SER A 1 186 ? -2.044 -10.971 -14.850 1.00 92.69 186 SER A O 1
ATOM 1405 N N . PRO A 1 187 ? -3.864 -11.020 -13.528 1.00 94.12 187 PRO A N 1
ATOM 1406 C CA . PRO A 1 187 ? -4.735 -10.400 -14.528 1.00 94.12 187 PRO A CA 1
ATOM 1407 C C . PRO A 1 187 ? -4.198 -9.064 -15.053 1.00 94.12 187 PRO A C 1
ATOM 1409 O O . PRO A 1 187 ? -4.324 -8.762 -16.238 1.00 94.12 187 PRO A O 1
ATOM 1412 N N . TYR A 1 188 ? -3.554 -8.270 -14.191 1.00 94.50 188 TYR A N 1
ATOM 1413 C CA . TYR A 1 188 ? -2.930 -7.023 -14.612 1.00 94.50 188 TYR A CA 1
ATOM 1414 C C . TYR A 1 188 ? -1.760 -7.248 -15.579 1.00 94.50 188 TYR A C 1
ATOM 1416 O O . TYR A 1 188 ? -1.707 -6.592 -16.623 1.00 94.50 188 TYR A O 1
ATOM 1424 N N . ALA A 1 189 ? -0.842 -8.172 -15.271 1.00 93.75 189 ALA A N 1
ATOM 1425 C CA . ALA A 1 189 ? 0.315 -8.441 -16.124 1.00 93.75 189 ALA A CA 1
ATOM 1426 C C . ALA A 1 189 ? -0.089 -9.003 -17.490 1.00 93.75 189 ALA A C 1
ATOM 1428 O O . ALA A 1 189 ? 0.464 -8.598 -18.512 1.00 93.75 189 ALA A O 1
ATOM 1429 N N . GLN A 1 190 ? -1.097 -9.877 -17.531 1.00 94.00 190 GLN A N 1
ATOM 1430 C CA . GLN A 1 190 ? -1.611 -10.439 -18.783 1.00 94.00 190 GLN A CA 1
ATOM 1431 C C . GLN A 1 190 ? -2.156 -9.366 -19.735 1.00 94.00 190 GLN A C 1
ATOM 1433 O O . GLN A 1 190 ? -2.053 -9.513 -20.954 1.00 94.00 190 GLN A O 1
ATOM 1438 N N . ALA A 1 191 ? -2.718 -8.281 -19.194 1.00 93.81 191 ALA A N 1
ATOM 1439 C CA . ALA A 1 191 ? -3.278 -7.191 -19.985 1.00 93.81 191 ALA A CA 1
ATOM 1440 C C . ALA A 1 191 ? -2.267 -6.082 -20.327 1.00 93.81 191 ALA A C 1
ATOM 1442 O O . ALA A 1 191 ? -2.390 -5.461 -21.383 1.00 93.81 191 ALA A O 1
ATOM 1443 N N . ASN A 1 192 ? -1.289 -5.814 -19.454 1.00 92.38 192 ASN A N 1
ATOM 1444 C CA . ASN A 1 192 ? -0.429 -4.624 -19.550 1.00 92.38 192 ASN A CA 1
ATOM 1445 C C . ASN A 1 192 ? 1.067 -4.937 -19.740 1.00 92.38 192 ASN A C 1
ATOM 1447 O O . ASN A 1 192 ? 1.853 -4.014 -19.945 1.00 92.38 192 ASN A O 1
ATOM 1451 N N . GLY A 1 193 ? 1.457 -6.211 -19.692 1.00 92.56 193 GLY A N 1
ATOM 1452 C CA . GLY A 1 193 ? 2.849 -6.653 -19.634 1.00 92.56 193 GLY A CA 1
ATOM 1453 C C . GLY A 1 193 ? 3.302 -6.934 -18.199 1.00 92.56 193 GLY A C 1
ATOM 1454 O O . GLY A 1 193 ? 2.765 -6.394 -17.233 1.00 92.56 193 GLY A O 1
ATOM 1455 N N . ASN A 1 194 ? 4.314 -7.788 -18.048 1.00 92.44 194 ASN A N 1
ATOM 1456 C CA . ASN A 1 194 ? 4.836 -8.243 -16.752 1.00 92.44 194 ASN A CA 1
ATOM 1457 C C . ASN A 1 194 ? 5.862 -7.287 -16.113 1.00 92.44 194 ASN A C 1
ATOM 1459 O O . ASN A 1 194 ? 6.379 -7.579 -15.034 1.00 92.44 194 ASN A O 1
ATOM 1463 N N . ALA A 1 195 ? 6.156 -6.141 -16.735 1.00 94.75 195 ALA A N 1
ATOM 1464 C CA . ALA A 1 195 ? 6.994 -5.110 -16.136 1.00 94.75 195 ALA A CA 1
ATOM 1465 C C . ALA A 1 195 ? 6.630 -3.698 -16.613 1.00 94.75 195 ALA A C 1
ATOM 1467 O O . ALA A 1 195 ? 6.241 -3.490 -17.762 1.00 94.75 195 ALA A O 1
ATOM 1468 N N . GLN A 1 196 ? 6.825 -2.709 -15.741 1.00 95.00 196 GLN A N 1
ATOM 1469 C CA . GLN A 1 196 ? 6.594 -1.297 -16.034 1.00 95.00 196 GLN A CA 1
ATOM 1470 C C . GLN A 1 196 ? 7.727 -0.433 -15.482 1.00 95.00 196 GLN A C 1
ATOM 1472 O O . GLN A 1 196 ? 8.134 -0.559 -14.329 1.00 95.00 196 GLN A O 1
ATOM 1477 N N . ILE A 1 197 ? 8.213 0.499 -16.298 1.00 96.12 197 ILE A N 1
ATOM 1478 C CA . ILE A 1 197 ? 9.133 1.544 -15.846 1.00 96.12 197 ILE A CA 1
ATOM 1479 C C . ILE A 1 197 ? 8.342 2.591 -15.052 1.00 96.12 197 ILE A C 1
ATOM 1481 O O . ILE A 1 197 ? 7.438 3.218 -15.598 1.00 96.12 197 ILE A O 1
ATOM 1485 N N . LEU A 1 198 ? 8.723 2.805 -13.793 1.00 95.81 198 LEU A N 1
ATOM 1486 C CA . LEU A 1 198 ? 8.143 3.815 -12.907 1.00 95.81 198 LEU A CA 1
ATOM 1487 C C . LEU A 1 198 ? 8.884 5.154 -13.000 1.00 95.81 198 LEU A C 1
ATOM 1489 O O . LEU A 1 198 ? 8.260 6.209 -13.043 1.00 95.81 198 LEU A O 1
ATOM 1493 N N . LEU A 1 199 ? 10.220 5.115 -13.031 1.00 96.50 199 LEU A N 1
ATOM 1494 C CA . LEU A 1 199 ? 11.086 6.295 -13.120 1.00 96.50 199 LEU A CA 1
ATOM 1495 C C . LEU A 1 199 ? 12.294 5.992 -14.013 1.00 96.50 199 LEU A C 1
ATOM 1497 O O . LEU A 1 199 ? 12.746 4.848 -14.080 1.00 96.50 199 LEU A O 1
ATOM 1501 N N . GLN A 1 200 ? 12.856 7.014 -14.660 1.00 96.69 200 GLN A N 1
ATOM 1502 C CA . GLN A 1 200 ? 14.113 6.915 -15.410 1.00 96.69 200 GLN A CA 1
ATOM 1503 C C . GLN A 1 200 ? 15.026 8.097 -15.120 1.00 96.69 200 GLN A C 1
ATOM 1505 O O . GLN A 1 200 ? 14.566 9.221 -14.936 1.00 96.69 200 GLN A O 1
ATOM 1510 N N . GLY A 1 201 ? 16.330 7.849 -15.149 1.00 95.12 201 GLY A N 1
ATOM 1511 C CA . GLY A 1 201 ? 17.338 8.879 -14.958 1.00 95.12 201 GLY A CA 1
ATOM 1512 C C . GLY A 1 201 ? 18.727 8.414 -15.375 1.00 95.12 201 GLY A C 1
ATOM 1513 O O . GLY A 1 201 ? 18.915 7.304 -15.865 1.00 95.12 201 GLY A O 1
ATOM 1514 N N . ASN A 1 202 ? 19.717 9.277 -15.163 1.00 94.50 202 ASN A N 1
ATOM 1515 C CA . ASN A 1 202 ? 21.123 8.990 -15.480 1.00 94.50 202 ASN A CA 1
ATOM 1516 C C . ASN A 1 202 ? 21.992 8.834 -14.220 1.00 94.50 202 ASN A C 1
ATOM 1518 O O . ASN A 1 202 ? 23.194 8.611 -14.324 1.00 94.50 202 ASN A O 1
ATOM 1522 N N . ASP A 1 203 ? 21.391 8.960 -13.035 1.00 93.38 203 ASP A N 1
ATOM 1523 C CA . ASP A 1 203 ? 22.058 8.859 -11.739 1.00 93.38 203 ASP A CA 1
ATOM 1524 C C . ASP A 1 203 ? 21.252 7.916 -10.838 1.00 93.38 203 ASP A C 1
ATOM 1526 O O . ASP A 1 203 ? 20.104 8.195 -10.489 1.00 93.38 203 ASP A O 1
ATOM 1530 N N . ALA A 1 204 ? 21.859 6.784 -10.480 1.00 92.50 204 ALA A N 1
ATOM 1531 C CA . ALA A 1 204 ? 21.233 5.754 -9.658 1.00 92.50 204 ALA A CA 1
ATOM 1532 C C . ALA A 1 204 ? 20.862 6.245 -8.249 1.00 92.50 204 ALA A C 1
ATOM 1534 O O . ALA A 1 204 ? 19.828 5.842 -7.714 1.00 92.50 204 ALA A O 1
ATOM 1535 N N . TYR A 1 205 ? 21.686 7.107 -7.647 1.00 91.56 205 TYR A N 1
ATOM 1536 C CA . TYR A 1 205 ? 21.460 7.611 -6.294 1.00 91.56 205 TYR A CA 1
ATOM 1537 C C . TYR A 1 205 ? 20.299 8.595 -6.270 1.00 91.56 205 TYR A C 1
ATOM 1539 O O . TYR A 1 205 ? 19.410 8.464 -5.429 1.00 91.56 205 TYR A O 1
ATOM 1547 N N . GLN A 1 206 ? 20.270 9.538 -7.216 1.00 93.50 206 GLN A N 1
ATOM 1548 C CA . GLN A 1 206 ? 19.154 10.479 -7.333 1.00 93.50 206 GLN A CA 1
ATOM 1549 C C . GLN A 1 206 ? 17.846 9.742 -7.619 1.00 93.50 206 GLN A C 1
ATOM 1551 O O . GLN A 1 206 ? 16.851 9.987 -6.942 1.00 93.50 206 GLN A O 1
ATOM 1556 N N . LEU A 1 207 ? 17.872 8.783 -8.549 1.00 94.75 207 LEU A N 1
ATOM 1557 C CA . LEU A 1 207 ? 16.694 8.005 -8.919 1.00 94.75 207 LEU A CA 1
ATOM 1558 C C . LEU A 1 207 ? 16.161 7.164 -7.747 1.00 94.75 207 LEU A C 1
ATOM 1560 O O . LEU A 1 207 ? 14.955 7.097 -7.517 1.00 94.75 207 LEU A O 1
ATOM 1564 N N . THR A 1 208 ? 17.058 6.557 -6.965 1.00 93.12 208 THR A N 1
ATOM 1565 C CA . THR A 1 208 ? 16.683 5.789 -5.768 1.00 93.12 208 THR A CA 1
ATOM 1566 C C . THR A 1 208 ? 16.115 6.693 -4.674 1.00 93.12 208 THR A C 1
ATOM 1568 O O . THR A 1 208 ? 15.128 6.333 -4.034 1.00 93.12 208 THR A O 1
ATOM 1571 N N . ALA A 1 209 ? 16.706 7.871 -4.456 1.00 93.06 209 ALA A N 1
ATOM 1572 C CA . ALA A 1 209 ? 16.211 8.837 -3.478 1.00 93.06 209 ALA A CA 1
ATOM 1573 C C . ALA A 1 209 ? 14.816 9.362 -3.855 1.00 93.06 209 ALA A C 1
ATOM 1575 O O . ALA A 1 209 ? 13.935 9.436 -2.997 1.00 93.06 209 ALA A O 1
ATOM 1576 N N . GLU A 1 210 ? 14.597 9.661 -5.137 1.00 95.19 210 GLU A N 1
ATOM 1577 C CA . GLU A 1 210 ? 13.295 10.068 -5.669 1.00 95.19 210 GLU A CA 1
ATOM 1578 C C . GLU A 1 210 ? 12.248 8.961 -5.496 1.00 95.19 210 GLU A C 1
ATOM 1580 O O . GLU A 1 210 ? 11.159 9.213 -4.976 1.00 95.19 210 GLU A O 1
ATOM 1585 N N . PHE A 1 211 ? 12.597 7.715 -5.830 1.00 95.12 211 PHE A N 1
ATOM 1586 C CA . PHE A 1 211 ? 11.718 6.574 -5.585 1.00 95.12 211 PHE A CA 1
ATOM 1587 C C . PHE A 1 211 ? 11.359 6.427 -4.102 1.00 95.12 211 PHE A C 1
ATOM 1589 O O . PHE A 1 211 ? 10.180 6.314 -3.776 1.00 95.12 211 PHE A O 1
ATOM 1596 N N . LYS A 1 212 ? 12.343 6.469 -3.191 1.00 94.12 212 LYS A N 1
ATOM 1597 C CA . LYS A 1 212 ? 12.105 6.355 -1.741 1.00 94.12 212 LYS A CA 1
ATOM 1598 C C . LYS A 1 212 ? 11.177 7.461 -1.227 1.00 94.12 212 LYS A C 1
ATOM 1600 O O . LYS A 1 212 ? 10.315 7.187 -0.392 1.00 94.12 212 LYS A O 1
ATOM 1605 N N . ALA A 1 213 ? 11.329 8.690 -1.725 1.00 93.12 213 ALA A N 1
ATOM 1606 C CA . ALA A 1 213 ? 10.450 9.803 -1.373 1.00 93.12 213 ALA A CA 1
ATOM 1607 C C . ALA A 1 213 ? 9.006 9.555 -1.840 1.00 93.12 213 ALA A C 1
ATOM 1609 O O . ALA A 1 213 ? 8.078 9.657 -1.034 1.00 93.12 213 ALA A O 1
ATOM 1610 N N . ASN A 1 214 ? 8.819 9.149 -3.099 1.00 94.81 214 ASN A N 1
ATOM 1611 C CA . ASN A 1 214 ? 7.499 8.831 -3.651 1.00 94.81 214 ASN A CA 1
ATOM 1612 C C . ASN A 1 214 ? 6.851 7.644 -2.924 1.00 94.81 214 ASN A C 1
ATOM 1614 O O . ASN A 1 214 ? 5.696 7.726 -2.513 1.00 94.81 214 ASN A O 1
ATOM 1618 N N . ALA A 1 215 ? 7.615 6.581 -2.669 1.00 95.25 215 ALA A N 1
ATOM 1619 C CA . ALA A 1 215 ? 7.164 5.424 -1.907 1.00 95.25 215 ALA A CA 1
ATOM 1620 C C . ALA A 1 215 ? 6.749 5.806 -0.477 1.00 95.25 215 ALA A C 1
ATOM 1622 O O . ALA A 1 215 ? 5.741 5.313 0.025 1.00 95.25 215 ALA A O 1
ATOM 1623 N N . GLY A 1 216 ? 7.469 6.732 0.167 1.00 94.62 216 GLY A N 1
ATOM 1624 C CA . GLY A 1 216 ? 7.083 7.291 1.464 1.00 94.62 216 GLY A CA 1
ATOM 1625 C C . GLY A 1 216 ? 5.695 7.938 1.439 1.00 94.62 216 GLY A C 1
ATOM 1626 O O . GLY A 1 216 ? 4.872 7.648 2.307 1.00 94.62 216 GLY A O 1
ATOM 1627 N N . LEU A 1 217 ? 5.403 8.736 0.407 1.00 94.81 217 LEU A N 1
ATOM 1628 C CA . LEU A 1 217 ? 4.076 9.328 0.203 1.00 94.81 217 LEU A CA 1
ATOM 1629 C C . LEU A 1 217 ? 3.004 8.262 -0.071 1.00 94.8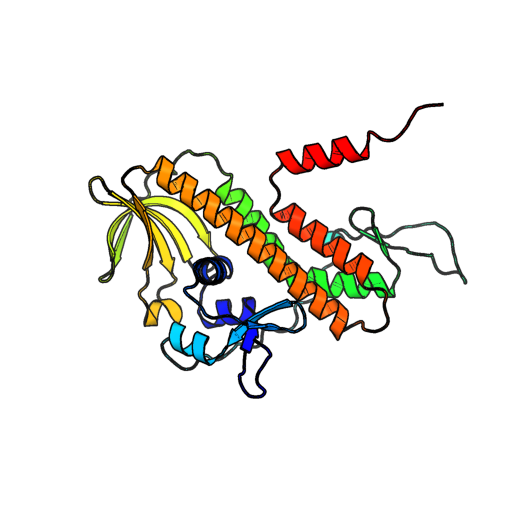1 217 LEU A C 1
ATOM 1631 O O . LEU A 1 217 ? 1.861 8.412 0.367 1.00 94.81 217 LEU A O 1
ATOM 1635 N N . THR A 1 218 ? 3.341 7.176 -0.770 1.00 96.12 218 THR A N 1
ATOM 1636 C CA . THR A 1 218 ? 2.430 6.036 -0.964 1.00 96.12 218 THR A CA 1
ATOM 1637 C C . THR A 1 218 ? 2.096 5.351 0.356 1.00 96.12 218 THR A C 1
ATOM 1639 O O . THR A 1 218 ? 0.921 5.101 0.621 1.00 96.12 218 THR A O 1
ATOM 1642 N N . LEU A 1 219 ? 3.076 5.129 1.236 1.00 95.81 219 LEU A N 1
ATOM 1643 C CA . LEU A 1 219 ? 2.827 4.535 2.553 1.00 95.81 219 LEU A CA 1
ATOM 1644 C C . LEU A 1 219 ? 1.922 5.415 3.428 1.00 95.81 219 LEU A C 1
ATOM 1646 O O . LEU A 1 219 ? 0.996 4.907 4.061 1.00 95.81 219 LEU A O 1
ATOM 1650 N N . GLU A 1 220 ? 2.132 6.735 3.441 1.00 94.81 220 GLU A N 1
ATOM 1651 C CA . GLU A 1 220 ? 1.244 7.670 4.150 1.00 94.81 220 GLU A CA 1
ATOM 1652 C C . GLU A 1 220 ? -0.196 7.598 3.625 1.00 94.81 220 GLU A C 1
ATOM 1654 O O . GLU A 1 220 ? -1.164 7.603 4.394 1.00 94.81 220 GLU A O 1
ATOM 1659 N N . PHE A 1 221 ? -0.345 7.473 2.308 1.00 93.62 221 PHE A N 1
ATOM 1660 C CA . PHE A 1 221 ? -1.644 7.342 1.667 1.00 93.62 221 PHE A CA 1
ATOM 1661 C C . PHE A 1 221 ? -2.328 6.007 1.981 1.00 93.62 221 PHE A C 1
ATOM 1663 O O . PHE A 1 221 ? -3.526 5.995 2.279 1.00 93.62 221 PHE A O 1
ATOM 1670 N N . MET A 1 222 ? -1.571 4.905 2.020 1.00 94.94 222 MET A N 1
ATOM 1671 C CA . MET A 1 222 ? -2.042 3.606 2.513 1.00 94.94 222 MET A CA 1
ATOM 1672 C C . MET A 1 222 ? -2.556 3.721 3.953 1.00 94.94 222 MET A C 1
ATOM 1674 O O . MET A 1 222 ? -3.688 3.331 4.235 1.00 94.94 222 MET A O 1
ATOM 1678 N N . ALA A 1 223 ? -1.777 4.321 4.857 1.00 94.81 223 ALA A N 1
ATOM 1679 C CA . ALA A 1 223 ? -2.155 4.496 6.261 1.00 94.81 223 ALA A CA 1
ATOM 1680 C C . ALA A 1 223 ? -3.437 5.335 6.429 1.00 94.81 223 ALA A C 1
ATOM 1682 O O . ALA A 1 223 ? -4.302 5.015 7.254 1.00 94.81 223 ALA A O 1
ATOM 1683 N N . SER A 1 224 ? -3.599 6.381 5.613 1.00 93.12 224 SER A N 1
ATOM 1684 C CA . SER A 1 224 ? -4.835 7.169 5.559 1.00 93.12 224 SER A CA 1
ATOM 1685 C C . SER A 1 224 ? -6.030 6.328 5.091 1.00 93.12 224 SER A C 1
ATOM 1687 O O . SER A 1 224 ? -7.100 6.388 5.701 1.00 93.12 224 SER A O 1
ATOM 1689 N N . ASN A 1 225 ? -5.851 5.488 4.066 1.00 94.12 225 ASN A N 1
ATOM 1690 C CA . ASN A 1 225 ? -6.904 4.596 3.584 1.00 94.12 225 ASN A CA 1
ATOM 1691 C C . ASN A 1 225 ? -7.302 3.539 4.629 1.00 94.12 225 ASN A C 1
ATOM 1693 O O . ASN A 1 225 ? -8.493 3.309 4.837 1.00 94.12 225 ASN A O 1
ATOM 1697 N N . LEU A 1 226 ? -6.334 2.951 5.345 1.00 94.06 226 LEU A N 1
ATOM 1698 C CA . LEU A 1 226 ? -6.609 2.007 6.438 1.00 94.06 226 LEU A CA 1
ATOM 1699 C C . LEU A 1 226 ? -7.397 2.656 7.575 1.00 94.06 226 LEU A C 1
ATOM 1701 O O . LEU A 1 226 ? -8.308 2.043 8.128 1.00 94.06 226 LEU A O 1
ATOM 1705 N N . THR A 1 227 ? -7.098 3.917 7.886 1.00 93.00 227 THR A N 1
ATOM 1706 C CA . THR A 1 227 ? -7.870 4.688 8.865 1.00 93.00 227 THR A CA 1
ATOM 1707 C C . THR A 1 227 ? -9.330 4.823 8.428 1.00 93.00 227 THR A C 1
ATOM 1709 O O . THR A 1 227 ? -10.231 4.599 9.234 1.00 93.00 227 THR A O 1
ATOM 1712 N N . ALA A 1 228 ? -9.583 5.126 7.152 1.00 91.50 228 ALA A N 1
ATOM 1713 C CA . ALA A 1 228 ? -10.939 5.235 6.619 1.00 91.50 228 ALA A CA 1
ATOM 1714 C C . ALA A 1 228 ? -11.679 3.880 6.583 1.00 91.50 228 ALA A C 1
ATOM 1716 O O . ALA A 1 228 ? -12.857 3.804 6.939 1.00 91.50 228 ALA A O 1
ATOM 1717 N N . LYS A 1 229 ? -10.980 2.788 6.241 1.00 92.31 229 LYS A N 1
ATOM 1718 C CA . LYS A 1 229 ? -11.508 1.414 6.326 1.00 92.31 229 LYS A CA 1
ATOM 1719 C C . LYS A 1 229 ? -11.896 1.051 7.763 1.00 92.31 229 LYS A C 1
ATOM 1721 O O . LYS A 1 229 ? -12.989 0.543 8.006 1.00 92.31 229 LYS A O 1
ATOM 1726 N N . ALA A 1 230 ? -11.050 1.372 8.738 1.00 91.38 230 ALA A N 1
ATOM 1727 C CA . ALA A 1 230 ? -11.360 1.160 10.147 1.00 91.38 230 ALA A CA 1
ATOM 1728 C C . ALA A 1 230 ? -12.551 2.011 10.619 1.00 91.38 230 ALA A C 1
ATOM 1730 O O . ALA A 1 230 ? -13.443 1.494 11.289 1.00 91.38 230 ALA A O 1
ATOM 1731 N N . GLN A 1 231 ? -12.603 3.292 10.239 1.00 89.88 231 GLN A N 1
ATOM 1732 C CA . GLN A 1 231 ? -13.731 4.183 10.532 1.00 89.88 231 GLN A CA 1
ATOM 1733 C C . GLN A 1 231 ? -15.056 3.614 10.019 1.00 89.88 231 GLN A C 1
ATOM 1735 O O . GLN A 1 231 ? -16.033 3.580 10.766 1.00 89.88 231 GLN A O 1
ATOM 1740 N N . LYS A 1 232 ? -15.072 3.110 8.780 1.00 90.19 232 LYS A N 1
ATOM 1741 C CA . LYS A 1 232 ? -16.232 2.440 8.184 1.00 90.19 232 LYS A CA 1
ATOM 1742 C C . LYS A 1 232 ? -16.741 1.291 9.051 1.00 90.19 232 LYS A C 1
ATOM 1744 O O . LYS A 1 232 ? -17.916 1.271 9.394 1.00 90.19 232 LYS A O 1
ATOM 1749 N N . ILE A 1 233 ? -15.854 0.373 9.439 1.00 89.25 233 ILE A N 1
ATOM 1750 C CA . ILE A 1 233 ? -16.206 -0.802 10.253 1.00 89.25 233 ILE A CA 1
ATOM 1751 C C . ILE A 1 233 ? -16.818 -0.368 11.582 1.00 89.25 233 ILE A C 1
ATOM 1753 O O . ILE A 1 233 ? -17.855 -0.888 11.990 1.00 89.25 233 ILE A O 1
ATOM 1757 N N . VAL A 1 234 ? -16.197 0.611 12.242 1.00 87.50 234 VAL A N 1
ATOM 1758 C CA . VAL A 1 234 ? -16.690 1.143 13.513 1.00 87.50 234 VAL A CA 1
ATOM 1759 C C . VAL A 1 234 ? -18.083 1.764 13.348 1.00 87.50 234 VAL A C 1
ATOM 1761 O O . VAL A 1 234 ? -18.967 1.485 14.156 1.00 87.50 234 VAL A O 1
ATOM 1764 N N . TRP A 1 235 ? -18.304 2.568 12.305 1.00 85.12 235 TRP A N 1
ATOM 1765 C CA . TRP A 1 235 ? -19.598 3.211 12.061 1.00 85.12 235 TRP A CA 1
ATOM 1766 C C . TRP A 1 235 ? -20.707 2.235 11.666 1.00 85.12 235 TRP A C 1
ATOM 1768 O O . TRP A 1 235 ? -21.824 2.366 12.160 1.00 85.12 235 TRP A O 1
ATOM 1778 N N . GLU A 1 236 ? -20.419 1.276 10.788 1.00 86.19 236 GLU A N 1
ATOM 1779 C CA . GLU A 1 236 ? -21.424 0.347 10.263 1.00 86.19 236 GLU A CA 1
ATOM 1780 C C . GLU A 1 236 ? -21.806 -0.730 11.286 1.00 86.19 236 GLU A C 1
ATOM 1782 O O . GLU A 1 236 ? -22.976 -1.097 11.382 1.00 86.19 236 GLU A O 1
ATOM 1787 N N . GLN A 1 237 ? -20.842 -1.234 12.064 1.00 85.50 237 GLN A N 1
ATOM 1788 C CA . GLN A 1 237 ? -21.070 -2.375 12.958 1.00 85.50 237 GLN A CA 1
ATOM 1789 C C . GLN A 1 237 ? -21.374 -1.975 14.406 1.00 85.50 237 GLN A C 1
ATOM 1791 O O . GLN A 1 237 ? -21.932 -2.781 15.148 1.00 85.50 237 GLN A O 1
ATOM 1796 N N . PHE A 1 238 ? -21.035 -0.750 14.826 1.00 81.75 238 PHE A N 1
ATOM 1797 C CA . PHE A 1 238 ? -21.174 -0.326 16.224 1.00 81.75 238 PHE A CA 1
ATOM 1798 C C . PHE A 1 238 ? -21.931 1.003 16.426 1.00 81.75 238 PHE A C 1
ATOM 1800 O O . PHE A 1 238 ? -21.565 1.727 17.343 1.00 81.75 238 PHE A O 1
ATOM 1807 N N . PRO A 1 239 ? -23.011 1.332 15.682 1.00 73.38 239 PRO A N 1
ATOM 1808 C CA . PRO A 1 239 ? -23.622 2.677 15.573 1.00 73.38 239 PRO A CA 1
ATOM 1809 C C . PRO A 1 239 ? -24.025 3.375 16.896 1.00 73.38 239 PRO A C 1
ATOM 1811 O O . PRO A 1 239 ? -24.161 4.597 16.933 1.00 73.38 239 PRO A O 1
ATOM 1814 N N . GLU A 1 240 ? -24.119 2.634 17.997 1.00 68.69 240 GLU A N 1
ATOM 1815 C CA . GLU A 1 240 ? -24.537 3.098 19.325 1.00 68.69 240 GLU A CA 1
ATOM 1816 C C . GLU A 1 240 ? -23.400 3.680 20.206 1.00 68.69 240 GLU A C 1
ATOM 1818 O O . GLU A 1 240 ? -23.625 4.020 21.371 1.00 68.69 240 GLU A O 1
ATOM 1823 N N . HIS A 1 241 ? -22.150 3.761 19.729 1.00 66.12 241 HIS A N 1
ATOM 1824 C CA . HIS A 1 241 ? -20.985 4.110 20.567 1.00 66.12 241 HIS A CA 1
ATOM 1825 C C . HIS A 1 241 ? -20.309 5.449 20.213 1.00 66.12 241 HIS A C 1
ATOM 1827 O O . HIS A 1 241 ? -20.432 5.989 19.121 1.00 66.12 241 HIS A O 1
ATOM 1833 N N . ARG A 1 242 ? -19.562 6.043 21.160 1.00 64.12 242 ARG A N 1
ATOM 1834 C CA . ARG A 1 242 ? -18.777 7.269 20.905 1.00 64.12 242 ARG A CA 1
ATOM 1835 C C . ARG A 1 242 ? -17.497 6.932 20.131 1.00 64.12 242 ARG A C 1
ATOM 1837 O O . ARG A 1 242 ? -16.452 6.673 20.716 1.00 64.12 242 ARG A O 1
ATOM 1844 N N . PHE A 1 243 ? -17.565 6.993 18.807 1.00 73.69 243 PHE A N 1
ATOM 1845 C CA . PHE A 1 243 ? -16.499 6.522 17.906 1.00 73.69 243 PHE A CA 1
ATOM 1846 C C . PHE A 1 243 ? -15.211 7.327 17.903 1.00 73.69 243 PHE A C 1
ATOM 1848 O O . PHE A 1 243 ? -14.166 6.788 17.545 1.00 73.69 243 PHE A O 1
ATOM 1855 N N . GLY A 1 244 ? -15.275 8.604 18.292 1.00 79.31 244 GLY A N 1
ATOM 1856 C CA . GLY A 1 244 ? -14.151 9.530 18.140 1.00 79.31 244 GLY A CA 1
ATOM 1857 C C . GLY A 1 244 ? -12.850 8.998 18.744 1.00 79.31 244 GLY A C 1
ATOM 1858 O O . GLY A 1 244 ? -11.816 9.056 18.092 1.00 79.31 244 GLY A O 1
ATOM 1859 N N . ARG A 1 245 ? -12.914 8.381 19.933 1.00 81.50 245 ARG A N 1
ATOM 1860 C CA . ARG A 1 245 ? -11.731 7.835 20.624 1.00 81.50 245 ARG A CA 1
ATOM 1861 C C . ARG A 1 245 ? -11.142 6.605 19.942 1.00 81.50 245 ARG A C 1
ATOM 1863 O O . ARG A 1 245 ? -9.923 6.465 19.890 1.00 81.50 245 ARG A O 1
ATOM 1870 N N . ILE A 1 246 ? -11.993 5.717 19.428 1.00 86.00 246 ILE A N 1
ATOM 1871 C CA . ILE A 1 246 ? -11.557 4.508 18.714 1.00 86.00 246 ILE A CA 1
ATOM 1872 C C . ILE A 1 246 ? -10.837 4.928 17.434 1.00 86.00 246 ILE A C 1
ATOM 1874 O O . ILE A 1 246 ? -9.712 4.505 17.178 1.00 86.00 246 ILE A O 1
ATOM 1878 N N . VAL A 1 247 ? -11.475 5.815 16.671 1.00 86.19 247 VAL A N 1
ATOM 1879 C CA . VAL A 1 247 ? -10.951 6.329 15.409 1.00 86.19 247 VAL A CA 1
ATOM 1880 C C . VAL A 1 247 ? -9.643 7.083 15.618 1.00 86.19 247 VAL A C 1
ATOM 1882 O O . VAL A 1 247 ? -8.699 6.847 14.874 1.00 86.19 247 VAL A O 1
ATOM 1885 N N . GLU A 1 248 ? -9.553 7.943 16.632 1.00 87.56 248 GLU A N 1
ATOM 1886 C CA . GLU A 1 248 ? -8.322 8.662 16.978 1.00 87.56 248 GLU A CA 1
ATOM 1887 C C . GLU A 1 248 ? -7.180 7.693 17.315 1.00 87.56 248 GLU A C 1
ATOM 1889 O O . GLU A 1 248 ? -6.089 7.816 16.763 1.00 87.56 248 GLU A O 1
ATOM 1894 N N . THR A 1 249 ? -7.457 6.666 18.126 1.00 87.62 249 THR A N 1
ATOM 1895 C CA . THR A 1 249 ? -6.463 5.647 18.511 1.00 87.62 249 THR A CA 1
ATOM 1896 C C . THR A 1 249 ? -5.960 4.859 17.294 1.00 87.62 249 THR A C 1
ATOM 1898 O O . THR A 1 249 ? -4.761 4.620 17.151 1.00 87.62 249 THR A O 1
ATOM 1901 N N . ILE A 1 250 ? -6.859 4.469 16.383 1.00 89.94 250 ILE A N 1
ATOM 1902 C CA . ILE A 1 250 ? -6.483 3.755 15.152 1.00 89.94 250 ILE A CA 1
ATOM 1903 C C . ILE A 1 250 ? -5.711 4.673 14.196 1.00 89.94 250 ILE A C 1
ATOM 1905 O O . ILE A 1 250 ? -4.703 4.250 13.629 1.00 89.94 250 ILE A O 1
ATOM 1909 N N . SER A 1 251 ? -6.146 5.928 14.054 1.00 89.88 251 SER A N 1
ATOM 1910 C CA . SER A 1 251 ? -5.476 6.937 13.221 1.00 89.88 251 SER A CA 1
ATOM 1911 C C . SER A 1 251 ? -4.044 7.170 13.696 1.00 89.88 251 SER A C 1
ATOM 1913 O O . SER A 1 251 ? -3.119 7.209 12.888 1.00 89.88 251 SER A O 1
ATOM 1915 N N . GLU A 1 252 ? -3.842 7.276 15.013 1.00 90.38 252 GLU A N 1
ATOM 1916 C CA . GLU A 1 252 ? -2.513 7.409 15.603 1.00 90.38 252 GLU A CA 1
ATOM 1917 C C . GLU A 1 252 ? -1.644 6.189 15.286 1.00 90.38 252 GLU A C 1
ATOM 1919 O O . GLU A 1 252 ? -0.514 6.353 14.828 1.00 90.38 252 GLU A O 1
ATOM 1924 N N . ARG A 1 253 ? -2.173 4.972 15.455 1.00 89.75 253 ARG A N 1
ATOM 1925 C CA . ARG A 1 253 ? -1.441 3.734 15.153 1.00 89.75 253 ARG A CA 1
ATOM 1926 C C . ARG A 1 253 ? -1.047 3.640 13.672 1.00 89.75 253 ARG A C 1
ATOM 1928 O O . ARG A 1 253 ? 0.074 3.235 13.370 1.00 89.75 253 ARG A O 1
ATOM 1935 N N . CYS A 1 254 ? -1.931 4.044 12.758 1.00 91.00 254 CYS A N 1
ATOM 1936 C CA . CYS A 1 254 ? -1.629 4.110 11.325 1.00 91.00 254 CYS A CA 1
ATOM 1937 C C . CYS A 1 254 ? -0.551 5.165 11.029 1.00 91.00 254 CYS A C 1
ATOM 1939 O O . CYS A 1 254 ? 0.402 4.883 10.308 1.00 91.00 254 CYS A O 1
ATOM 1941 N N . GLY A 1 255 ? -0.646 6.350 11.640 1.00 88.75 255 GLY A N 1
ATOM 1942 C CA . GLY A 1 255 ? 0.362 7.403 11.502 1.00 88.75 255 GLY A CA 1
ATOM 1943 C C . GLY A 1 255 ? 1.734 7.005 12.057 1.00 88.75 255 GLY A C 1
ATOM 1944 O O . GLY A 1 255 ? 2.760 7.313 11.457 1.00 88.75 255 GLY A O 1
ATOM 1945 N N . GLN A 1 256 ? 1.774 6.274 13.172 1.00 89.00 256 GLN A N 1
ATOM 1946 C CA . GLN A 1 256 ? 3.016 5.755 13.753 1.00 89.00 256 GLN A CA 1
ATOM 1947 C C . GLN A 1 256 ? 3.699 4.719 12.850 1.00 89.00 256 GLN A C 1
ATOM 1949 O O . GLN A 1 256 ? 4.923 4.662 12.834 1.00 89.00 256 GLN A O 1
ATOM 1954 N N . ALA A 1 257 ? 2.941 3.929 12.081 1.00 87.69 257 ALA A N 1
ATOM 1955 C CA . ALA A 1 257 ? 3.507 2.927 11.173 1.00 87.69 257 ALA A CA 1
ATOM 1956 C C . ALA A 1 257 ? 4.302 3.535 10.003 1.00 87.69 257 ALA A C 1
ATOM 1958 O O . ALA A 1 257 ? 5.180 2.873 9.456 1.00 87.69 257 ALA A O 1
ATOM 1959 N N . VAL A 1 258 ? 4.008 4.786 9.633 1.00 87.81 258 VAL A N 1
ATOM 1960 C CA . VAL A 1 258 ? 4.661 5.492 8.514 1.00 87.81 258 VAL A CA 1
ATOM 1961 C C . VAL A 1 258 ? 5.644 6.572 8.965 1.00 87.81 258 VAL A C 1
ATOM 1963 O O . VAL A 1 258 ? 6.493 7.001 8.175 1.00 87.81 258 VAL A O 1
ATOM 1966 N N . ALA A 1 259 ? 5.559 6.993 10.230 1.00 82.94 259 ALA A N 1
ATOM 1967 C CA . ALA A 1 2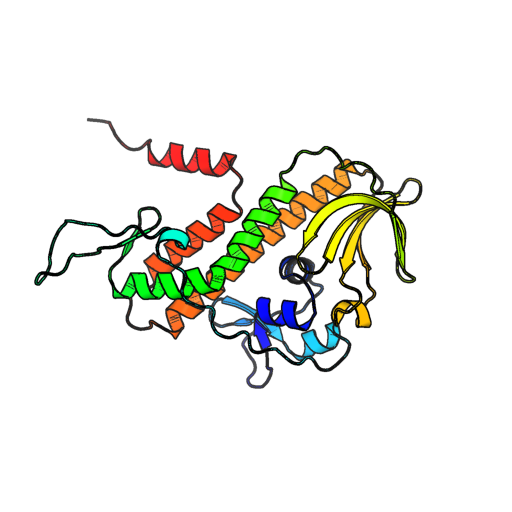59 ? 6.418 8.015 10.809 1.00 82.94 259 ALA A CA 1
ATOM 1968 C C . ALA A 1 259 ? 7.900 7.604 10.795 1.00 82.94 259 ALA A C 1
ATOM 1970 O O . ALA A 1 259 ? 8.257 6.453 11.042 1.00 82.94 259 ALA A O 1
ATOM 1971 N N . ASN A 1 260 ? 8.779 8.576 10.548 1.00 65.12 260 ASN A N 1
ATOM 1972 C CA . ASN A 1 260 ? 10.215 8.406 10.766 1.00 65.12 260 ASN A CA 1
ATOM 1973 C C . ASN A 1 260 ? 10.501 8.397 12.278 1.00 65.12 260 ASN A C 1
ATOM 1975 O O . ASN A 1 260 ? 9.927 9.205 13.013 1.00 65.12 260 ASN A O 1
ATOM 1979 N N . GLU A 1 261 ? 11.412 7.535 12.742 1.00 52.94 261 GLU A N 1
ATOM 1980 C CA . GLU A 1 261 ? 11.781 7.417 14.166 1.00 52.94 261 GLU A CA 1
ATOM 1981 C C . GLU A 1 261 ? 12.196 8.768 14.792 1.00 52.94 261 GLU A C 1
ATOM 1983 O O . GLU A 1 261 ? 11.860 9.051 15.945 1.00 52.94 261 GLU A O 1
ATOM 1988 N N . GLU A 1 262 ? 12.806 9.669 14.010 1.00 42.25 262 GLU A N 1
ATOM 1989 C CA . GLU A 1 262 ? 13.166 11.030 14.444 1.00 42.25 262 GLU A CA 1
ATOM 1990 C C . GLU A 1 262 ? 11.953 11.892 14.848 1.00 42.25 262 GLU A C 1
ATOM 1992 O O . GLU A 1 262 ? 12.027 12.676 15.797 1.00 42.25 262 GLU A O 1
ATOM 1997 N N . MET A 1 263 ? 10.801 11.719 14.191 1.00 39.41 263 MET A N 1
ATOM 1998 C CA . MET A 1 263 ? 9.577 12.468 14.504 1.00 39.41 263 MET A CA 1
ATOM 1999 C C . MET A 1 263 ? 8.867 11.929 15.757 1.00 39.41 263 MET A C 1
ATOM 2001 O O . MET A 1 263 ? 8.205 12.681 16.480 1.00 39.41 263 MET A O 1
ATOM 2005 N N . ILE A 1 264 ? 9.034 10.637 16.056 1.00 46.94 264 ILE A N 1
ATOM 2006 C CA . ILE A 1 264 ? 8.489 9.999 17.264 1.00 46.94 264 ILE A CA 1
ATOM 2007 C C . ILE A 1 264 ? 9.232 10.522 18.504 1.00 46.94 264 ILE A C 1
ATOM 2009 O O . ILE A 1 264 ? 8.601 10.880 19.502 1.00 46.94 264 ILE A O 1
ATOM 2013 N N . SER A 1 265 ? 10.557 10.686 18.412 1.00 35.16 265 SER A N 1
ATOM 2014 C CA . SER A 1 265 ? 11.370 11.230 19.506 1.00 35.16 265 SER A CA 1
ATOM 2015 C C . SER A 1 265 ? 11.034 12.695 19.838 1.00 35.16 265 SER A C 1
ATOM 2017 O O . SER A 1 265 ? 11.101 13.098 21.002 1.00 35.16 265 SER A O 1
ATOM 2019 N N . GLN A 1 266 ? 10.589 13.497 18.863 1.00 36.25 266 GLN A N 1
ATOM 2020 C CA . GLN A 1 266 ? 10.154 14.880 19.115 1.00 36.25 266 GLN A CA 1
ATOM 2021 C C . GLN A 1 266 ? 8.773 14.961 19.787 1.00 36.25 266 GLN A C 1
ATOM 2023 O O . GLN A 1 266 ? 8.583 15.775 20.697 1.00 36.25 266 GLN A O 1
ATOM 2028 N N . LYS A 1 267 ? 7.819 14.090 19.421 1.00 37.72 267 LYS A N 1
ATOM 2029 C CA . LYS A 1 267 ? 6.494 14.043 20.074 1.00 37.72 267 LYS A CA 1
ATOM 2030 C C . LYS A 1 267 ? 6.576 13.615 21.544 1.00 37.72 267 LYS A C 1
ATOM 2032 O O . LYS A 1 267 ? 5.885 14.198 22.380 1.00 37.72 267 LYS A O 1
ATOM 2037 N N . VAL A 1 268 ? 7.459 12.671 21.884 1.00 42.00 268 VAL A N 1
ATOM 2038 C CA . VAL A 1 268 ? 7.682 12.259 23.284 1.00 42.00 268 VAL A CA 1
ATOM 2039 C C . VAL A 1 268 ? 8.274 13.413 24.101 1.00 42.00 268 VAL A C 1
ATOM 2041 O O . VAL A 1 268 ? 7.771 13.716 25.184 1.00 42.00 268 VAL A O 1
ATOM 2044 N N . THR A 1 269 ? 9.246 14.145 23.548 1.00 33.62 269 THR A N 1
ATOM 2045 C CA . THR A 1 269 ? 9.882 15.282 24.238 1.00 33.62 269 THR A CA 1
ATOM 2046 C C . THR A 1 269 ? 8.914 16.451 24.480 1.00 33.62 269 THR A C 1
ATOM 2048 O O . THR A 1 269 ? 8.936 17.057 25.552 1.00 33.62 269 THR A O 1
ATOM 2051 N N . HIS A 1 270 ? 7.991 16.734 23.551 1.00 34.84 270 HIS A N 1
ATOM 2052 C CA . HIS A 1 270 ? 6.992 17.795 23.745 1.00 34.84 270 HIS A CA 1
ATOM 2053 C C . HIS A 1 270 ? 5.885 17.447 24.753 1.00 34.84 270 HIS A C 1
ATOM 2055 O O . HIS A 1 270 ? 5.339 18.354 25.382 1.00 34.84 270 HIS A O 1
ATOM 2061 N N . SER A 1 271 ? 5.582 16.161 24.962 1.00 39.44 271 SER A N 1
ATOM 2062 C CA . SER A 1 271 ? 4.587 15.728 25.958 1.00 39.44 271 SER A CA 1
ATOM 2063 C C . SER A 1 271 ? 5.105 15.749 27.406 1.00 39.44 271 SER A C 1
ATOM 2065 O O . SER A 1 271 ? 4.312 15.858 28.340 1.00 39.44 271 SER A O 1
ATOM 2067 N N . ILE A 1 272 ? 6.429 15.718 27.603 1.00 40.91 272 ILE A N 1
ATOM 2068 C CA . ILE A 1 272 ? 7.072 15.716 28.931 1.00 40.91 272 ILE A CA 1
ATOM 2069 C C . ILE A 1 272 ? 7.413 17.150 29.405 1.00 40.91 272 ILE A C 1
ATOM 2071 O O . ILE A 1 272 ? 7.630 17.386 30.590 1.00 40.91 272 ILE A O 1
ATOM 2075 N N . GLY A 1 273 ? 7.374 18.150 28.514 1.00 35.09 273 GLY A N 1
ATOM 2076 C CA . GLY A 1 273 ? 7.794 19.533 28.796 1.00 35.09 273 GLY A CA 1
ATOM 2077 C C . GLY A 1 273 ? 6.759 20.480 29.426 1.00 35.09 273 GLY A C 1
ATOM 2078 O O . GLY A 1 273 ? 7.030 21.675 29.519 1.00 35.09 273 GLY A O 1
ATOM 2079 N N . ARG A 1 274 ? 5.575 20.014 29.847 1.00 37.59 274 ARG A N 1
ATOM 2080 C CA . ARG A 1 274 ? 4.579 20.852 30.553 1.00 37.59 274 ARG A CA 1
ATOM 2081 C C . ARG A 1 274 ? 4.259 20.310 31.945 1.00 37.59 274 ARG A C 1
ATOM 2083 O O . ARG A 1 274 ? 3.133 19.935 32.247 1.00 37.59 274 ARG A O 1
ATOM 2090 N N . SER A 1 275 ? 5.254 20.332 32.825 1.00 32.94 275 SER A N 1
ATOM 2091 C CA . SER A 1 275 ? 4.997 20.509 34.254 1.00 32.94 275 SER A CA 1
ATOM 2092 C C . SER A 1 275 ? 6.167 21.231 34.917 1.00 32.94 275 SER A C 1
ATOM 2094 O O . SER A 1 275 ? 7.315 21.001 34.551 1.00 32.94 275 SER A O 1
ATOM 2096 N N . ILE A 1 276 ? 5.822 22.027 35.931 1.00 33.00 276 ILE A N 1
ATOM 2097 C CA . ILE A 1 276 ? 6.661 22.756 36.893 1.00 33.00 276 ILE A CA 1
ATOM 2098 C C . ILE A 1 276 ? 6.853 24.245 36.567 1.00 33.00 276 ILE A C 1
ATOM 2100 O O . ILE A 1 276 ? 7.683 24.656 35.763 1.00 33.00 276 ILE A O 1
ATOM 2104 N N . GLY A 1 277 ? 6.086 25.041 37.308 1.00 32.97 277 GLY A N 1
ATOM 2105 C CA . GLY A 1 277 ? 6.285 26.459 37.571 1.00 32.97 277 GLY A CA 1
ATOM 2106 C C . GLY A 1 277 ? 5.304 26.864 38.667 1.00 32.97 277 GLY A C 1
ATOM 2107 O O . GLY A 1 277 ? 4.171 27.216 38.353 1.00 32.97 277 GLY A O 1
ATOM 2108 N N . VAL A 1 278 ? 5.724 26.653 39.921 1.00 37.38 278 VAL A N 1
ATOM 2109 C CA . VAL A 1 278 ? 5.059 27.078 41.169 1.00 37.38 278 VAL A CA 1
ATOM 2110 C C . VAL A 1 278 ? 4.936 28.597 41.211 1.00 37.38 278 VAL A C 1
ATOM 2112 O O . VAL A 1 278 ? 5.910 29.254 40.782 1.00 37.38 278 VAL A O 1
#

Secondary structure (DSSP, 8-state):
-PPPTT--EEEHHHHHHHHT--HHHHHHHHHTT-S--EE-TTS-EEEEHHHHHHHHTS---------PPPPPTTTTTPEEPSS--EETTEESS-EEETTEEE-HHHHHHHHHHHHHHHHHHHHHHHHHHHHHS-S------S-EEEETTTEEEEEEEEEEEETTEEEEEEEETTEEEEEEEE-TTSHHHHHH-SEEEEEEES-HHHHHHHHHHHHHHHHHHHHHHHHHHHHHHHHHH-TTS-THHHHHHHHHHHHHHHS-HHHHHHHHHHHHS-----

pLDDT: mean 82.64, std 17.48, range [32.94, 97.38]

Foldseek 3Di:
DDDDPPFDWAFLVQLCVQQLHFSLVVLLCVVVVNADWDADPLRAIIGTQVRSCVLLVHHTDRDPPPQDDQDDCVLLQKDFDDDDDDDPNHHDQRIDHPNDGHDPLLVVLLRSLCRRCVVVLVVLLVQLVLLPPDPPQPCFDQDWDADPPPGIWGFRHWSGDGPFWTWTWTDDPQKIFTKIAGRCPGSNCVNPNRMDTPDIDRDSSVRSVVVSVSSLVSSLVSLVNSLSSSSVSSCPVRVPDDCPRSSVSSSVSSVVSSDDPVVVVVVVVVVVPPDDDD